Protein AF-0000000080719344 (afdb_homodimer)

Foldseek 3Di:
DKAWQAAAWKKKWWADDPVDDTIDIDTDHHGDDDDDDPPTDMDMDHPDLDDTDMDDDDPDPPSDDDDCVVVVVVDPPVVNCVVVVDDPPVVVVVVVVDDPDPCVVCVVSCVVNVHDPPDVPPDPPPPDPPVPPPPPPPPPPD/DKAWQAAAWKKKWWFDDPVDDTIDIDTDHHGDDDDDDPPTDMDMDHPDLDDTDMADDDPDLCSDDDDCVVVVVVDPPVVNCVVVVDDPPVVVVVVVVDDPDPCVVVVVSCVVNVHDPPDVPPDPPRPDPNPPPPPPPPPPPD

pLDDT: mean 77.9, std 21.84, range [26.98, 98.12]

Solvent-accessible surface area (backbone atoms only — not comparable to full-atom values): 17229 Å² total; per-residue (Å²): 62,41,35,29,71,35,41,74,38,34,38,37,34,38,28,45,44,69,91,52,93,38,53,50,74,48,77,34,33,56,74,35,74,49,82,68,66,87,83,48,60,64,52,75,44,74,75,48,85,58,85,65,41,68,46,77,50,74,98,45,98,77,70,76,49,73,54,62,70,68,45,55,71,45,45,58,66,68,58,48,29,31,44,38,54,44,53,84,66,58,43,57,51,48,62,70,38,42,54,96,43,68,75,54,40,40,59,60,53,24,63,74,53,74,44,76,79,70,62,96,68,75,67,80,78,71,78,68,85,66,77,72,70,69,76,63,79,74,79,68,88,116,63,40,36,28,72,36,40,73,39,34,38,36,35,37,29,46,44,68,92,50,90,39,53,49,78,47,78,32,33,55,73,34,72,49,81,68,67,87,82,47,58,65,51,75,43,74,75,47,84,58,85,63,40,68,47,77,51,76,97,45,97,75,71,76,51,73,55,62,69,69,44,55,72,46,45,58,66,67,57,48,28,32,45,37,53,44,54,82,66,61,43,57,52,48,62,70,38,42,52,95,42,65,72,53,37,39,57,60,54,25,62,74,51,73,46,76,79,71,62,97,69,74,68,81,79,73,79,67,87,68,76,71,68,71,76,59,78,72,77,67,85,116

Structure (mmCIF, N/CA/C/O backbone):
data_AF-0000000080719344-model_v1
#
loop_
_entity.id
_entity.type
_entity.pdbx_description
1 polymer 'Cupin-like protein'
#
loop_
_atom_site.group_PDB
_atom_site.id
_atom_site.type_symbol
_atom_site.label_atom_id
_atom_site.label_alt_id
_atom_site.label_comp_id
_atom_site.label_asym_id
_atom_site.label_entity_id
_atom_site.label_seq_id
_atom_site.pdbx_PDB_ins_code
_atom_site.Cartn_x
_atom_site.Cartn_y
_atom_site.Cartn_z
_atom_site.occupancy
_atom_site.B_iso_or_equiv
_atom_site.auth_seq_id
_atom_site.auth_comp_id
_atom_site.auth_asym_id
_atom_site.auth_atom_id
_atom_site.pdbx_PDB_model_num
ATOM 1 N N . MET A 1 1 ? 6.312 9.398 14.781 1 91.31 1 MET A N 1
ATOM 2 C CA . MET A 1 1 ? 5.598 10.586 15.234 1 91.31 1 MET A CA 1
ATOM 3 C C . MET A 1 1 ? 5.93 11.789 14.359 1 91.31 1 MET A C 1
ATOM 5 O O . MET A 1 1 ? 7.02 11.859 13.789 1 91.31 1 MET A O 1
ATOM 9 N N . LEU A 1 2 ? 4.918 12.781 14.305 1 94.06 2 LEU A N 1
ATOM 10 C CA . LEU A 1 2 ? 5.074 14.023 13.555 1 94.06 2 LEU A CA 1
ATOM 11 C C . LEU A 1 2 ? 4.816 15.234 14.453 1 94.06 2 LEU A C 1
ATOM 13 O O . LEU A 1 2 ? 3.803 15.289 15.148 1 94.06 2 LEU A O 1
ATOM 17 N N . TYR A 1 3 ? 5.863 16.094 14.531 1 95.62 3 TYR A N 1
ATOM 18 C CA . TYR A 1 3 ? 5.738 17.344 15.281 1 95.62 3 TYR A CA 1
ATOM 19 C C . TYR A 1 3 ? 5.754 18.547 14.344 1 95.62 3 TYR A C 1
ATOM 21 O O . TYR A 1 3 ? 6.723 18.766 13.617 1 95.62 3 TYR A O 1
ATOM 29 N N . VAL A 1 4 ? 4.672 19.344 14.445 1 97.19 4 VAL A N 1
ATOM 30 C CA . VAL A 1 4 ? 4.582 20.5 13.547 1 97.19 4 VAL A CA 1
ATOM 31 C C . VAL A 1 4 ? 5.383 21.656 14.133 1 97.19 4 VAL A C 1
ATOM 33 O O . VAL A 1 4 ? 5.008 22.234 15.156 1 97.19 4 VAL A O 1
ATOM 36 N N . ILE A 1 5 ? 6.461 22 13.461 1 96.38 5 ILE A N 1
ATOM 37 C CA . ILE A 1 5 ? 7.312 23.109 13.875 1 96.38 5 ILE A CA 1
ATOM 38 C C . ILE A 1 5 ? 6.715 24.422 13.398 1 96.38 5 ILE A C 1
ATOM 40 O O . ILE A 1 5 ? 6.672 25.406 14.148 1 96.38 5 ILE A O 1
ATOM 44 N N . LYS A 1 6 ? 6.344 24.406 12.148 1 96.06 6 LYS A N 1
ATOM 45 C CA . LYS A 1 6 ? 5.691 25.547 11.508 1 96.06 6 LYS A CA 1
ATOM 46 C C . LYS A 1 6 ? 4.555 25.094 10.602 1 96.06 6 LYS A C 1
ATOM 48 O O . LYS A 1 6 ? 4.699 24.125 9.844 1 96.06 6 LYS A O 1
ATOM 53 N N . GLY A 1 7 ? 3.486 25.781 10.641 1 94.38 7 GLY A N 1
ATOM 54 C CA . GLY A 1 7 ? 2.326 25.484 9.812 1 94.38 7 GLY A CA 1
ATOM 55 C C . GLY A 1 7 ? 1.013 25.609 10.562 1 94.38 7 GLY A C 1
ATOM 56 O O . GLY A 1 7 ? 0.968 25.406 11.781 1 94.38 7 GLY A O 1
ATOM 57 N N . GLU A 1 8 ? -0.067 25.891 9.82 1 94.31 8 GLU A N 1
ATOM 58 C CA . GLU A 1 8 ? -1.342 26.141 10.492 1 94.31 8 GLU A CA 1
ATOM 59 C C . GLU A 1 8 ? -2.361 25.062 10.148 1 94.31 8 GLU A C 1
ATOM 61 O O . GLU A 1 8 ? -3.307 24.828 10.906 1 94.31 8 GLU A O 1
ATOM 66 N N . GLN A 1 9 ? -2.188 24.453 9.031 1 94.19 9 GLN A N 1
ATOM 67 C CA . GLN A 1 9 ? -3.131 23.438 8.594 1 94.19 9 GLN A CA 1
ATOM 68 C C . GLN A 1 9 ? -2.406 22.266 7.918 1 94.19 9 GLN A C 1
ATOM 70 O O . GLN A 1 9 ? -2.299 22.234 6.691 1 94.19 9 GLN A O 1
ATOM 75 N N . VAL A 1 10 ? -1.936 21.406 8.758 1 94.31 10 VAL A N 1
ATOM 76 C CA . VAL A 1 10 ? -1.319 20.172 8.273 1 94.31 10 VAL A CA 1
ATOM 77 C C . VAL A 1 10 ? -2.258 19 8.516 1 94.31 10 VAL A C 1
ATOM 79 O O . VAL A 1 10 ? -2.488 18.609 9.664 1 94.31 10 VAL A O 1
ATOM 82 N N . ARG A 1 11 ? -2.77 18.469 7.441 1 94.88 11 ARG A N 1
ATOM 83 C CA . ARG A 1 11 ? -3.65 17.312 7.582 1 94.88 11 ARG A CA 1
ATOM 84 C C . ARG A 1 11 ? -2.854 16.016 7.598 1 94.88 11 ARG A C 1
ATOM 86 O O . ARG A 1 11 ? -1.941 15.828 6.785 1 94.88 11 ARG A O 1
ATOM 93 N N . VAL A 1 12 ? -3.156 15.156 8.594 1 96.38 12 VAL A N 1
ATOM 94 C CA . VAL A 1 12 ? -2.574 13.82 8.656 1 96.38 12 VAL A CA 1
ATOM 95 C C . VAL A 1 12 ? -3.686 12.781 8.719 1 96.38 12 VAL A C 1
ATOM 97 O O . VAL A 1 12 ? -4.781 13.055 9.211 1 96.38 12 VAL A O 1
ATOM 100 N N . ALA A 1 13 ? -3.404 11.648 8.18 1 97 13 ALA A N 1
ATOM 101 C CA . ALA A 1 13 ? -4.336 10.531 8.297 1 97 13 ALA A CA 1
ATOM 102 C C . ALA A 1 13 ? -3.594 9.195 8.281 1 97 13 ALA A C 1
ATOM 104 O O . ALA A 1 13 ? -2.514 9.086 7.699 1 97 13 ALA A O 1
ATOM 105 N N . PHE A 1 14 ? -4.098 8.266 8.992 1 97.38 14 PHE A N 1
ATOM 106 C CA . PHE A 1 14 ? -3.729 6.867 8.812 1 97.38 14 PHE A CA 1
ATOM 107 C C . PHE A 1 14 ? -4.973 5.996 8.672 1 97.38 14 PHE A C 1
ATOM 109 O O . PHE A 1 14 ? -6.066 6.402 9.062 1 97.38 14 PHE A O 1
ATOM 116 N N . VAL A 1 15 ? -4.816 4.879 8.023 1 97.19 15 VAL A N 1
ATOM 117 C CA . VAL A 1 15 ? -5.918 3.941 7.852 1 97.19 15 VAL A CA 1
ATOM 118 C C . VAL A 1 15 ? -5.707 2.725 8.75 1 97.19 15 VAL A C 1
ATOM 120 O O . VAL A 1 15 ? -4.645 2.098 8.719 1 97.19 15 VAL A O 1
ATOM 123 N N . GLU A 1 16 ? -6.738 2.455 9.562 1 96.12 16 GLU A N 1
ATOM 124 C CA . GLU A 1 16 ? -6.645 1.312 10.469 1 96.12 16 GLU A CA 1
ATOM 125 C C . GLU A 1 16 ? -6.469 0.009 9.695 1 96.12 16 GLU A C 1
ATOM 127 O O . GLU A 1 16 ? -6.824 -0.073 8.516 1 96.12 16 GLU A O 1
ATOM 132 N N . GLU A 1 17 ? -5.895 -0.922 10.398 1 94.12 17 GLU A N 1
ATOM 133 C CA . GLU A 1 17 ? -5.656 -2.232 9.797 1 94.12 17 GLU A CA 1
ATOM 134 C C . GLU A 1 17 ? -6.965 -2.908 9.406 1 94.12 17 GLU A C 1
ATOM 136 O O . GLU A 1 17 ? -8.047 -2.391 9.695 1 94.12 17 GLU A O 1
ATOM 141 N N . ASN A 1 18 ? -6.844 -4.027 8.672 1 90.62 18 ASN A N 1
ATOM 142 C CA . ASN A 1 18 ? -8.031 -4.781 8.297 1 90.62 18 ASN A CA 1
ATOM 143 C C . ASN A 1 18 ? -8.945 -5.02 9.492 1 90.62 18 ASN A C 1
ATOM 145 O O . ASN A 1 18 ? -8.477 -5.324 10.586 1 90.62 18 ASN A O 1
ATOM 149 N N . GLY A 1 19 ? -10.219 -4.785 9.219 1 90.06 19 GLY A N 1
ATOM 150 C CA . GLY A 1 19 ? -11.18 -4.934 10.297 1 90.06 19 GLY A CA 1
ATOM 151 C C . GLY A 1 19 ? -11.414 -3.646 11.07 1 90.06 19 GLY A C 1
ATOM 152 O O . GLY A 1 19 ? -12.32 -3.572 11.898 1 90.06 19 GLY A O 1
ATOM 153 N N . GLY A 1 20 ? -10.57 -2.604 10.844 1 92.44 20 GLY A N 1
ATOM 154 C CA . GLY A 1 20 ? -10.734 -1.312 11.484 1 92.44 20 GLY A CA 1
ATOM 155 C C . GLY A 1 20 ? -11.789 -0.445 10.828 1 92.44 20 GLY A C 1
ATOM 156 O O . GLY A 1 20 ? -12.445 -0.873 9.875 1 92.44 20 GLY A O 1
ATOM 157 N N . GLU A 1 21 ? -11.93 0.784 11.344 1 92.44 21 GLU A N 1
ATOM 158 C CA . GLU A 1 21 ? -13.031 1.663 10.953 1 92.44 21 GLU A CA 1
ATOM 159 C C . GLU A 1 21 ? -12.625 2.578 9.805 1 92.44 21 GLU A C 1
ATOM 161 O O . GLU A 1 21 ? -13.398 3.451 9.398 1 92.44 21 GLU A O 1
ATOM 166 N N . GLY A 1 22 ? -11.508 2.416 9.297 1 94.75 22 GLY A N 1
ATOM 167 C CA . GLY A 1 22 ? -11.117 3.25 8.172 1 94.75 22 GLY A CA 1
ATOM 168 C C . GLY A 1 22 ? -10.102 4.316 8.547 1 94.75 22 GLY A C 1
ATOM 169 O O . GLY A 1 22 ? -9.258 4.102 9.422 1 94.75 22 GLY A O 1
ATOM 170 N N . ALA A 1 23 ? -10.195 5.449 7.859 1 96.81 23 ALA A N 1
ATOM 171 C CA . ALA A 1 23 ? -9.195 6.496 8.016 1 96.81 23 ALA A CA 1
ATOM 172 C C . ALA A 1 23 ? -9.453 7.324 9.266 1 96.81 23 ALA A C 1
ATOM 174 O O . ALA A 1 23 ? -10.602 7.668 9.57 1 96.81 23 ALA A O 1
ATOM 175 N N . VAL A 1 24 ? -8.43 7.535 9.992 1 97.81 24 VAL A N 1
ATOM 176 C CA . VAL A 1 24 ? -8.414 8.523 11.07 1 97.81 24 VAL A CA 1
ATOM 177 C C . VAL A 1 24 ? -7.711 9.789 10.594 1 97.81 24 VAL A C 1
ATOM 179 O O . VAL A 1 24 ? -6.523 9.766 10.266 1 97.81 24 VAL A O 1
ATOM 182 N N . VAL A 1 25 ? -8.461 10.914 10.586 1 97.31 25 VAL A N 1
ATOM 183 C CA . VAL A 1 25 ? -7.961 12.164 10.008 1 97.31 25 VAL A CA 1
ATOM 184 C C . VAL A 1 25 ? -7.871 13.234 11.094 1 97.31 25 VAL A C 1
ATOM 186 O O . VAL A 1 25 ? -8.781 13.383 11.906 1 97.31 25 VAL A O 1
ATOM 189 N N . ASN A 1 26 ? -6.75 13.914 11.117 1 97.5 26 ASN A N 1
ATOM 190 C CA . ASN A 1 26 ? -6.547 15.039 12.023 1 97.5 26 ASN A CA 1
ATOM 191 C C . ASN A 1 26 ? -5.887 16.219 11.312 1 97.5 26 ASN A C 1
ATOM 193 O O . ASN A 1 26 ? -5.043 16.031 10.438 1 97.5 26 ASN A O 1
ATOM 197 N N . ASP A 1 27 ? -6.336 17.359 11.695 1 97.19 27 ASP A N 1
ATOM 198 C CA . ASP A 1 27 ? -5.668 18.594 11.266 1 97.19 27 ASP A CA 1
ATOM 199 C C . ASP A 1 27 ? -4.801 19.156 12.383 1 97.19 27 ASP A C 1
ATOM 201 O O . ASP A 1 27 ? -5.281 19.375 13.5 1 97.19 27 ASP A O 1
ATOM 205 N N . LEU A 1 28 ? -3.58 19.422 12 1 97.81 28 LEU A N 1
ATOM 206 C CA . LEU A 1 28 ? -2.6 19.844 12.992 1 97.81 28 LEU A CA 1
ATOM 207 C C . LEU A 1 28 ? -2.17 21.297 12.742 1 97.81 28 LEU A C 1
ATOM 209 O O . LEU A 1 28 ? -2.184 21.766 11.602 1 97.81 28 LEU A O 1
ATOM 213 N N . ALA A 1 29 ? -1.847 21.922 13.82 1 97.69 29 ALA A N 1
ATOM 214 C CA . ALA A 1 29 ? -1.239 23.25 13.781 1 97.69 29 ALA A CA 1
ATOM 215 C C . ALA A 1 29 ? 0.087 23.266 14.531 1 97.69 29 ALA A C 1
ATOM 217 O O . ALA A 1 29 ? 0.504 22.25 15.094 1 97.69 29 ALA A O 1
ATOM 218 N N . GLN A 1 30 ? 0.711 24.438 14.383 1 97.44 30 GLN A N 1
ATOM 219 C CA . GLN A 1 30 ? 1.997 24.609 15.055 1 97.44 30 GLN A CA 1
ATOM 220 C C . GLN A 1 30 ? 1.944 24.094 16.484 1 97.44 30 GLN A C 1
ATOM 222 O O . GLN A 1 30 ? 1.021 24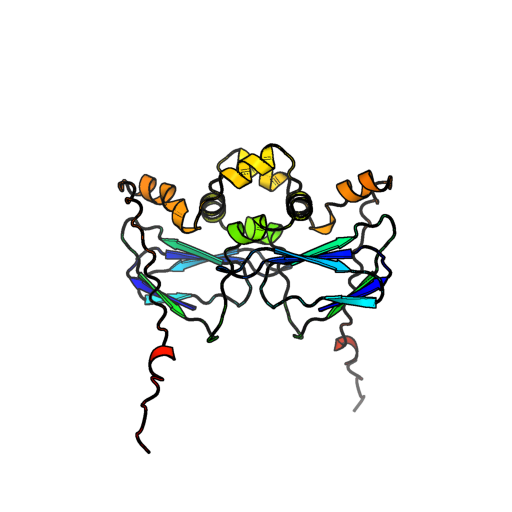.422 17.234 1 97.44 30 GLN A O 1
ATOM 227 N N . GLY A 1 31 ? 2.934 23.219 16.781 1 97.88 31 GLY A N 1
ATOM 228 C CA . GLY A 1 31 ? 3.037 22.719 18.141 1 97.88 31 GLY A CA 1
ATOM 229 C C . GLY A 1 31 ? 2.326 21.391 18.344 1 97.88 31 GLY A C 1
ATOM 230 O O . GLY A 1 31 ? 2.543 20.703 19.344 1 97.88 31 GLY A O 1
ATOM 231 N N . ASP A 1 32 ? 1.491 20.984 17.438 1 98.12 32 ASP A N 1
ATOM 232 C CA . ASP A 1 32 ? 0.745 19.734 17.562 1 98.12 32 ASP A CA 1
ATOM 233 C C . ASP A 1 32 ? 1.623 18.547 17.219 1 98.12 32 ASP A C 1
ATOM 235 O O . ASP A 1 32 ? 2.623 18.672 16.516 1 98.12 32 ASP A O 1
ATOM 239 N N . VAL A 1 33 ? 1.211 17.391 17.828 1 97.31 33 VAL A N 1
ATOM 240 C CA . VAL A 1 33 ? 1.904 16.125 17.609 1 97.31 33 VAL A CA 1
ATOM 241 C C . VAL A 1 33 ? 0.919 15.078 17.094 1 97.31 33 VAL A C 1
ATOM 243 O O . VAL A 1 33 ? -0.243 15.055 17.516 1 97.31 33 VAL A O 1
ATOM 246 N N . ALA A 1 34 ? 1.328 14.297 16.141 1 96.88 34 ALA A N 1
ATOM 247 C CA . ALA A 1 34 ? 0.562 13.133 15.68 1 96.88 34 ALA A CA 1
ATOM 248 C C . ALA A 1 34 ? 1.396 11.859 15.758 1 96.88 34 ALA A C 1
ATOM 250 O O . ALA A 1 34 ? 2.6 11.883 15.492 1 96.88 34 ALA A O 1
ATOM 251 N N . PHE A 1 35 ? 0.701 10.773 16.172 1 94.5 35 PHE A N 1
ATOM 252 C CA . PHE A 1 35 ? 1.307 9.445 16.188 1 94.5 35 PHE A CA 1
ATOM 253 C C . PHE A 1 35 ? 0.714 8.57 15.102 1 94.5 35 PHE A C 1
ATOM 255 O O . PHE A 1 35 ? -0.497 8.578 14.875 1 94.5 35 PHE A O 1
ATOM 262 N N . PHE A 1 36 ? 1.613 7.848 14.398 1 92.56 36 PHE A N 1
ATOM 263 C CA . PHE A 1 36 ? 1.202 6.871 13.398 1 92.56 36 PHE A CA 1
ATOM 264 C C . PHE A 1 36 ? 1.583 5.461 13.828 1 92.56 36 PHE A C 1
ATOM 266 O O . PHE A 1 36 ? 2.766 5.152 13.992 1 92.56 36 PHE A O 1
ATOM 273 N N . PRO A 1 37 ? 0.571 4.609 13.953 1 90 37 PRO A N 1
ATOM 274 C CA . PRO A 1 37 ? 0.945 3.236 14.297 1 90 37 PRO A CA 1
ATOM 275 C C . PRO A 1 37 ? 1.795 2.57 13.219 1 90 37 PRO A C 1
ATOM 277 O O . PRO A 1 37 ? 1.575 2.799 12.023 1 90 37 PRO A O 1
ATOM 280 N N . GLN A 1 38 ? 2.697 1.761 13.68 1 83.94 38 GLN A N 1
ATOM 281 C CA . GLN A 1 38 ? 3.639 1.119 12.766 1 83.94 38 GLN A CA 1
ATOM 282 C C . GLN A 1 38 ? 2.912 0.238 11.758 1 83.94 38 GLN A C 1
ATOM 284 O O . GLN A 1 38 ? 2.016 -0.525 12.117 1 83.94 38 GLN A O 1
ATOM 289 N N . GLY A 1 39 ? 3.324 0.422 10.492 1 87.12 39 GLY A N 1
ATOM 290 C CA . GLY A 1 39 ? 2.863 -0.487 9.453 1 87.12 39 GLY A CA 1
ATOM 291 C C . GLY A 1 39 ? 1.581 -0.029 8.781 1 87.12 39 GLY A C 1
ATOM 292 O O . GLY A 1 39 ? 1.16 -0.604 7.777 1 87.12 39 GLY A O 1
ATOM 293 N N . LEU A 1 40 ? 0.919 0.984 9.344 1 93.31 40 LEU A N 1
ATOM 294 C CA . LEU A 1 40 ? -0.324 1.455 8.742 1 93.31 40 LEU A CA 1
ATOM 295 C C . LEU A 1 40 ? -0.044 2.486 7.656 1 93.31 40 LEU A C 1
ATOM 297 O O . LEU A 1 40 ? 0.902 3.27 7.766 1 93.31 40 LEU A O 1
ATOM 301 N N . ILE A 1 41 ? -0.898 2.422 6.605 1 95.38 41 ILE A N 1
ATOM 302 C CA . ILE A 1 41 ? -0.832 3.451 5.574 1 95.38 41 ILE A CA 1
ATOM 303 C C . ILE A 1 41 ? -1.137 4.816 6.188 1 95.38 41 ILE A C 1
ATOM 305 O O . ILE A 1 41 ? -2.068 4.953 6.984 1 95.38 41 ILE A O 1
ATOM 309 N N . HIS A 1 42 ? -0.351 5.82 5.898 1 94.62 42 HIS A N 1
ATOM 310 C CA . HIS A 1 42 ? -0.603 7.164 6.41 1 94.62 42 HIS A CA 1
ATOM 311 C C . HIS A 1 42 ? -0.234 8.227 5.379 1 94.62 42 HIS A C 1
ATOM 313 O O . HIS A 1 42 ? 0.447 7.93 4.395 1 94.62 42 HIS A O 1
ATOM 319 N N . TYR A 1 43 ? -0.73 9.359 5.527 1 92.06 43 TYR A N 1
ATOM 320 C CA . TYR A 1 43 ? -0.403 10.492 4.672 1 92.06 43 TYR A CA 1
ATOM 321 C C . TYR A 1 43 ? -0.4 11.789 5.465 1 92.06 43 TYR A C 1
ATOM 323 O O . TYR A 1 43 ? -0.967 11.859 6.559 1 92.06 43 TYR A O 1
ATOM 331 N N . GLN A 1 44 ? 0.336 12.703 4.98 1 91.69 44 GLN A N 1
ATOM 332 C CA . GLN A 1 44 ? 0.341 14.07 5.477 1 91.69 44 GLN A CA 1
ATOM 333 C C . GLN A 1 44 ? 0.312 15.07 4.324 1 91.69 44 GLN A C 1
ATOM 335 O O . GLN A 1 44 ? 0.914 14.836 3.275 1 91.69 44 GLN A O 1
ATOM 340 N N . GLN A 1 45 ? -0.443 16.172 4.598 1 89.44 45 GLN A N 1
ATOM 341 C CA . GLN A 1 45 ? -0.618 17.188 3.576 1 89.44 45 GLN A CA 1
ATOM 342 C C . GLN A 1 45 ? -0.642 18.594 4.199 1 89.44 45 GLN A C 1
ATOM 344 O O . GLN A 1 45 ? -1.309 18.812 5.211 1 89.44 45 GLN A O 1
ATOM 349 N N . ASN A 1 46 ? 0.156 19.469 3.576 1 89.31 46 ASN A N 1
ATOM 350 C CA . ASN A 1 46 ? 0.035 20.875 3.908 1 89.31 46 ASN A CA 1
ATOM 351 C C . ASN A 1 46 ? -1.124 21.531 3.162 1 89.31 46 ASN A C 1
ATOM 353 O O . ASN A 1 46 ? -1.077 21.672 1.939 1 89.31 46 ASN A O 1
ATOM 357 N N . LEU A 1 47 ? -2.125 21.969 3.883 1 86.56 47 LEU A N 1
ATOM 358 C CA . LEU A 1 47 ? -3.322 22.531 3.266 1 86.56 47 LEU A CA 1
ATOM 359 C C . LEU A 1 47 ? -3.225 24.047 3.176 1 86.56 47 LEU A C 1
ATOM 361 O O . LEU A 1 47 ? -4.117 24.703 2.627 1 86.56 47 LEU A O 1
ATOM 365 N N . ASP A 1 48 ? -2.129 24.531 3.703 1 86 48 ASP A N 1
ATOM 366 C CA . ASP A 1 48 ? -1.909 25.969 3.664 1 86 48 ASP A CA 1
ATOM 367 C C . ASP A 1 48 ? -1.07 26.359 2.451 1 86 48 ASP A C 1
ATOM 369 O O . ASP A 1 48 ? -0.432 25.516 1.828 1 86 48 ASP A O 1
ATOM 373 N N . CYS A 1 49 ? -1.189 27.672 2.125 1 86.94 49 CYS A N 1
ATOM 374 C CA . CYS A 1 49 ? -0.392 28.188 1.019 1 86.94 49 CYS A CA 1
ATOM 375 C C . CYS A 1 49 ? 0.935 28.75 1.519 1 86.94 49 CYS A C 1
ATOM 377 O O . CYS A 1 49 ? 1.646 29.438 0.776 1 86.94 49 CYS A O 1
ATOM 379 N N . GLU A 1 50 ? 1.228 28.516 2.678 1 87.5 50 GLU A N 1
ATOM 380 C CA . GLU A 1 50 ? 2.52 28.844 3.273 1 87.5 50 GLU A CA 1
ATOM 381 C C . GLU A 1 50 ? 3.297 27.578 3.627 1 87.5 50 GLU A C 1
ATOM 383 O O . GLU A 1 50 ? 2.701 26.531 3.918 1 87.5 50 GLU A O 1
ATOM 388 N N . PRO A 1 51 ? 4.664 27.656 3.545 1 87 51 PRO A N 1
ATOM 389 C CA . PRO A 1 51 ? 5.461 26.469 3.875 1 87 51 PRO A CA 1
ATOM 390 C C . PRO A 1 51 ? 5.199 25.953 5.289 1 87 51 PRO A C 1
ATOM 392 O O . PRO A 1 51 ? 5.008 26.75 6.215 1 87 51 PRO A O 1
ATOM 395 N N . ALA A 1 52 ? 5.082 24.672 5.301 1 91.12 52 ALA A N 1
ATOM 396 C CA . ALA A 1 52 ? 5.031 24.016 6.598 1 91.12 52 ALA A CA 1
ATOM 397 C C . ALA A 1 52 ? 6.324 23.25 6.875 1 91.12 52 ALA A C 1
ATOM 399 O O . ALA A 1 52 ? 6.973 22.75 5.945 1 91.12 52 ALA A O 1
ATOM 400 N N . THR A 1 53 ? 6.727 23.234 8.164 1 94 53 THR A N 1
ATOM 401 C CA . THR A 1 53 ? 7.883 22.469 8.625 1 94 53 THR A CA 1
ATOM 402 C C . THR A 1 53 ? 7.488 21.516 9.75 1 94 53 THR A C 1
ATOM 404 O O . THR A 1 53 ? 6.781 21.906 10.68 1 94 53 THR A O 1
ATOM 407 N N . PHE A 1 54 ? 7.875 20.25 9.562 1 93.62 54 PHE A N 1
ATOM 408 C CA . PHE A 1 54 ? 7.594 19.297 10.633 1 93.62 54 PHE A CA 1
ATOM 409 C C . PHE A 1 54 ? 8.805 18.406 10.891 1 93.62 54 PHE A C 1
ATOM 411 O O . PHE A 1 54 ? 9.695 18.297 10.047 1 93.62 54 PHE A O 1
ATOM 418 N N . LEU A 1 55 ? 8.844 17.859 12.125 1 91.75 55 LEU A N 1
ATOM 419 C CA . LEU A 1 55 ? 9.812 16.859 12.523 1 91.75 55 LEU A CA 1
ATOM 420 C C . LEU A 1 55 ? 9.172 15.477 12.578 1 91.75 55 LEU A C 1
ATOM 422 O O . LEU A 1 55 ? 8.117 15.297 13.188 1 91.75 55 LEU A O 1
ATOM 426 N N . ALA A 1 56 ? 9.766 14.555 11.805 1 88.88 56 ALA A N 1
ATOM 427 C CA . ALA A 1 56 ? 9.336 13.156 11.867 1 88.88 56 ALA A CA 1
ATOM 428 C C . ALA A 1 56 ? 10.328 12.312 12.664 1 88.88 56 ALA A C 1
ATOM 430 O O . ALA A 1 56 ? 11.523 12.312 12.375 1 88.88 56 ALA A O 1
ATOM 431 N N . ALA A 1 57 ? 9.812 11.648 13.688 1 87.06 57 ALA A N 1
ATOM 432 C CA . ALA A 1 57 ? 10.648 10.773 14.5 1 87.06 57 ALA A CA 1
ATOM 433 C C . ALA A 1 57 ? 10.148 9.328 14.43 1 87.06 57 ALA A C 1
ATOM 435 O O . ALA A 1 57 ? 8.953 9.07 14.57 1 87.06 57 ALA A O 1
ATOM 436 N N . LEU A 1 58 ? 11.055 8.406 14.125 1 83.69 58 LEU A N 1
ATOM 437 C CA . LEU A 1 58 ? 10.773 6.973 14.086 1 83.69 58 LEU A CA 1
ATOM 438 C C . LEU A 1 58 ? 11.438 6.254 15.25 1 83.69 58 LEU A C 1
ATOM 440 O O . LEU A 1 58 ? 12.398 6.766 15.836 1 83.69 58 LEU A O 1
ATOM 444 N N . ASN A 1 59 ? 10.828 5.082 15.625 1 78.69 59 ASN A N 1
ATOM 445 C CA . ASN A 1 59 ? 11.312 4.402 16.828 1 78.69 59 ASN A CA 1
ATOM 446 C C . ASN A 1 59 ? 12.367 3.354 16.484 1 78.69 59 ASN A C 1
ATOM 448 O O . ASN A 1 59 ? 12.656 2.469 17.297 1 78.69 59 ASN A O 1
ATOM 452 N N . ASN A 1 60 ? 12.82 3.381 15.383 1 80.94 60 ASN A N 1
ATOM 453 C CA . ASN A 1 60 ? 13.852 2.457 14.938 1 80.94 60 ASN A CA 1
ATOM 454 C C . ASN A 1 60 ? 14.938 3.174 14.133 1 80.94 60 ASN A C 1
ATOM 456 O O . ASN A 1 60 ? 14.648 4.105 13.383 1 80.94 60 ASN A O 1
ATOM 460 N N . ASP A 1 61 ? 16.156 2.645 14.398 1 79.44 61 ASP A N 1
ATOM 461 C CA . ASP A 1 61 ? 17.297 3.268 13.711 1 79.44 61 ASP A CA 1
ATOM 462 C C . ASP A 1 61 ? 17.25 2.988 12.211 1 79.44 61 ASP A C 1
ATOM 464 O O . ASP A 1 61 ? 17.828 3.736 11.422 1 79.44 61 ASP A O 1
ATOM 468 N N . ASP A 1 62 ? 16.688 1.935 11.836 1 81.94 62 ASP A N 1
ATOM 469 C CA . ASP A 1 62 ? 16.5 1.556 10.438 1 81.94 62 ASP A CA 1
ATOM 470 C C . ASP A 1 62 ? 15.039 1.226 10.156 1 81.94 62 ASP A C 1
ATOM 472 O O . ASP A 1 62 ? 14.688 0.066 9.922 1 81.94 62 ASP A O 1
ATOM 476 N N . PRO A 1 63 ? 14.211 2.279 10.141 1 79.38 63 PRO A N 1
ATOM 477 C CA . PRO A 1 63 ? 12.773 2.004 10.062 1 79.38 63 PRO A CA 1
ATOM 478 C C . PRO A 1 63 ? 12.328 1.558 8.672 1 79.38 63 PRO A C 1
ATOM 480 O O . PRO A 1 63 ? 11.297 0.891 8.531 1 79.38 63 PRO A O 1
ATOM 483 N N . GLY A 1 64 ? 13.234 1.847 7.629 1 83.12 64 GLY A N 1
ATOM 484 C CA . GLY A 1 64 ? 12.797 1.617 6.262 1 83.12 64 GLY A CA 1
ATOM 485 C C . GLY A 1 64 ? 11.641 2.51 5.844 1 83.12 64 GLY A C 1
ATOM 486 O O . GLY A 1 64 ? 11.086 3.238 6.668 1 83.12 64 GLY A O 1
ATOM 487 N N . ALA A 1 65 ? 11.367 2.68 4.621 1 87.19 65 ALA A N 1
ATOM 488 C CA . ALA A 1 65 ? 10.273 3.479 4.082 1 87.19 65 ALA A CA 1
ATOM 489 C C . ALA A 1 65 ? 9.719 2.855 2.807 1 87.19 65 ALA A C 1
ATOM 491 O O . ALA A 1 65 ? 10.469 2.369 1.963 1 87.19 65 ALA A O 1
ATOM 492 N N . VAL A 1 66 ? 8.43 2.82 2.807 1 92.75 66 VAL A N 1
ATOM 493 C CA . VAL A 1 66 ? 7.746 2.312 1.62 1 92.75 66 VAL A CA 1
ATOM 494 C C . VAL A 1 66 ? 6.742 3.348 1.12 1 92.75 66 VAL A C 1
ATOM 496 O O . VAL A 1 66 ? 5.797 3.701 1.831 1 92.75 66 VAL A O 1
ATOM 499 N N . THR A 1 67 ? 6.977 3.877 -0.088 1 92 67 THR A N 1
ATOM 500 C CA . THR A 1 67 ? 5.961 4.672 -0.768 1 92 67 THR A CA 1
ATOM 501 C C . THR A 1 67 ? 4.969 3.771 -1.5 1 92 67 THR A C 1
ATOM 503 O O . THR A 1 67 ? 5.301 3.189 -2.535 1 92 67 THR A O 1
ATOM 506 N N . ILE A 1 68 ? 3.766 3.732 -1.046 1 94.25 68 ILE A N 1
ATOM 507 C CA . ILE A 1 68 ? 2.807 2.689 -1.393 1 94.25 68 ILE A CA 1
ATOM 508 C C . ILE A 1 68 ? 2.604 2.658 -2.904 1 94.25 68 ILE A C 1
ATOM 510 O O . ILE A 1 68 ? 2.74 1.605 -3.535 1 94.25 68 ILE A O 1
ATOM 514 N N . THR A 1 69 ? 2.301 3.805 -3.539 1 91.62 69 THR A N 1
ATOM 515 C CA . THR A 1 69 ? 1.94 3.785 -4.953 1 91.62 69 THR A CA 1
ATOM 516 C C . THR A 1 69 ? 3.139 3.387 -5.809 1 91.62 69 THR A C 1
ATOM 518 O O . THR A 1 69 ? 3.012 2.559 -6.715 1 91.62 69 THR A O 1
ATOM 521 N N . THR A 1 70 ? 4.301 3.914 -5.473 1 89.5 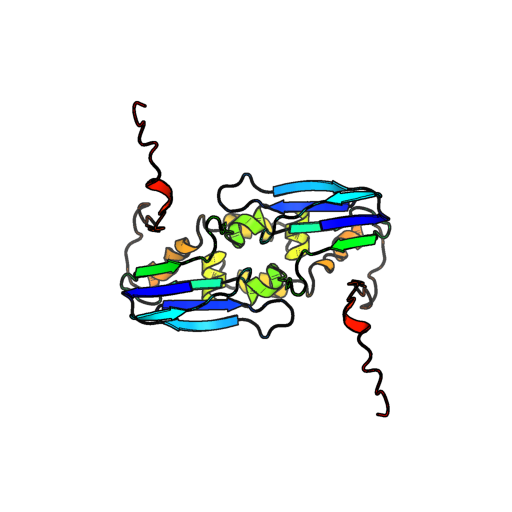70 THR A N 1
ATOM 522 C CA . THR A 1 70 ? 5.488 3.592 -6.254 1 89.5 70 THR A CA 1
ATOM 523 C C . THR A 1 70 ? 5.852 2.115 -6.105 1 89.5 70 THR A C 1
ATOM 525 O O . THR A 1 70 ? 6.109 1.433 -7.098 1 89.5 70 THR A O 1
ATOM 528 N N . ARG A 1 71 ? 5.855 1.63 -4.922 1 93.94 71 ARG A N 1
ATOM 529 C CA . ARG A 1 71 ? 6.309 0.265 -4.68 1 93.94 71 ARG A CA 1
ATOM 530 C C . ARG A 1 71 ? 5.246 -0.748 -5.09 1 93.94 71 ARG A C 1
ATOM 532 O O . ARG A 1 71 ? 5.57 -1.821 -5.602 1 93.94 71 ARG A O 1
ATOM 539 N N . PHE A 1 72 ? 3.973 -0.451 -4.832 1 94.94 72 PHE A N 1
ATOM 540 C CA . PHE A 1 72 ? 2.879 -1.333 -5.219 1 94.94 72 PHE A CA 1
ATOM 541 C C . PHE A 1 72 ? 2.941 -1.654 -6.707 1 94.94 72 PHE A C 1
ATOM 543 O O . PHE A 1 72 ? 2.791 -2.811 -7.105 1 94.94 72 PHE A O 1
ATOM 550 N N . PHE A 1 73 ? 3.232 -0.668 -7.527 1 93.12 73 PHE A N 1
ATOM 551 C CA . PHE A 1 73 ? 3.18 -0.848 -8.977 1 93.12 73 PHE A CA 1
ATOM 552 C C . PHE A 1 73 ? 4.484 -1.436 -9.492 1 93.12 73 PHE A C 1
ATOM 554 O O . PHE A 1 73 ? 4.66 -1.6 -10.703 1 93.12 73 PHE A O 1
ATOM 561 N N . GLU A 1 74 ? 5.348 -1.828 -8.641 1 93.94 74 GLU A N 1
ATOM 562 C CA . GLU A 1 74 ? 6.531 -2.596 -9.023 1 93.94 74 GLU A CA 1
ATOM 563 C C . GLU A 1 74 ? 6.289 -4.094 -8.867 1 93.94 74 GLU A C 1
ATOM 565 O O . GLU A 1 74 ? 7.133 -4.906 -9.258 1 93.94 74 GLU A O 1
ATOM 570 N N . LEU A 1 75 ? 5.184 -4.508 -8.344 1 94.25 75 LEU A N 1
ATOM 571 C CA . LEU A 1 75 ? 4.789 -5.91 -8.32 1 94.25 75 LEU A CA 1
ATOM 572 C C . LEU A 1 75 ? 4.641 -6.457 -9.734 1 94.25 75 LEU A C 1
ATOM 574 O O . LEU A 1 75 ? 4.488 -5.691 -10.695 1 94.25 75 LEU A O 1
ATOM 578 N N . PRO A 1 76 ? 4.684 -7.816 -9.805 1 90.25 76 PRO A N 1
ATOM 579 C CA . PRO A 1 76 ? 4.363 -8.391 -11.117 1 90.25 76 PRO A CA 1
ATOM 580 C C . PRO A 1 76 ? 2.992 -7.961 -11.633 1 90.25 76 PRO A C 1
ATOM 582 O O . PRO A 1 76 ? 2.049 -7.832 -10.844 1 90.25 76 PRO A O 1
ATOM 585 N N . THR A 1 77 ? 2.93 -7.785 -12.945 1 86.44 77 THR A N 1
ATOM 586 C CA . THR A 1 77 ? 1.732 -7.254 -13.586 1 86.44 77 THR A CA 1
ATOM 587 C C . THR A 1 77 ? 0.503 -8.07 -13.195 1 86.44 77 THR A C 1
ATOM 589 O O . THR A 1 77 ? -0.572 -7.508 -12.969 1 86.44 77 THR A O 1
ATOM 592 N N . GLU A 1 78 ? 0.675 -9.312 -13.117 1 83.38 78 GLU A N 1
ATOM 593 C CA . GLU A 1 78 ? -0.453 -10.172 -12.773 1 83.38 78 GLU A CA 1
ATOM 594 C C . GLU A 1 78 ? -0.985 -9.859 -11.383 1 83.38 78 GLU A C 1
ATOM 596 O O . GLU A 1 78 ? -2.193 -9.922 -11.141 1 83.38 78 GLU A O 1
ATOM 601 N N . ALA A 1 79 ? -0.128 -9.57 -10.508 1 88.69 79 ALA A N 1
ATOM 602 C CA . ALA A 1 79 ? -0.53 -9.227 -9.141 1 88.69 79 ALA A CA 1
ATOM 603 C C . ALA A 1 79 ? -1.285 -7.902 -9.117 1 88.69 79 ALA A C 1
ATOM 605 O O . ALA A 1 79 ? -2.303 -7.773 -8.43 1 88.69 79 ALA A O 1
ATOM 606 N N . ILE A 1 80 ? -0.754 -6.918 -9.844 1 89.56 80 ILE A N 1
ATOM 607 C CA . ILE A 1 80 ? -1.377 -5.602 -9.906 1 89.56 80 ILE A CA 1
ATOM 608 C C . ILE A 1 80 ? -2.781 -5.723 -10.492 1 89.56 80 ILE A C 1
ATOM 610 O O . ILE A 1 80 ? -3.744 -5.199 -9.93 1 89.56 80 ILE A O 1
ATOM 614 N N . GLN A 1 81 ? -2.898 -6.473 -11.523 1 84.94 81 GLN A N 1
ATOM 615 C CA . GLN A 1 81 ? -4.18 -6.641 -12.203 1 84.94 81 GLN A CA 1
ATOM 616 C C . GLN A 1 81 ? -5.191 -7.344 -11.297 1 84.94 81 GLN A C 1
ATOM 618 O O . GLN A 1 81 ? -6.355 -6.949 -11.234 1 84.94 81 GLN A O 1
ATOM 623 N N . ALA A 1 82 ? -4.727 -8.344 -10.641 1 81.94 82 ALA A N 1
ATOM 624 C CA . ALA A 1 82 ? -5.609 -9.086 -9.742 1 81.94 82 ALA A CA 1
ATOM 625 C C . ALA A 1 82 ? -6.074 -8.211 -8.586 1 81.94 82 ALA A C 1
ATOM 627 O O . ALA A 1 82 ? -7.207 -8.336 -8.117 1 81.94 82 ALA A O 1
ATOM 628 N N . SER A 1 83 ? -5.238 -7.328 -8.125 1 88.12 83 SER A N 1
ATOM 629 C CA . SER A 1 83 ? -5.523 -6.492 -6.965 1 88.12 83 SER A CA 1
ATOM 630 C C . SER A 1 83 ? -6.492 -5.367 -7.312 1 88.12 83 SER A C 1
ATOM 632 O O . SER A 1 83 ? -7.332 -4.988 -6.496 1 88.12 83 SER A O 1
ATOM 634 N N . LEU A 1 84 ? -6.352 -4.867 -8.477 1 87.69 84 LEU A N 1
ATOM 635 C CA . LEU A 1 84 ? -7.129 -3.695 -8.852 1 87.69 84 LEU A CA 1
ATOM 636 C C . LEU A 1 84 ? -8.32 -4.09 -9.727 1 87.69 84 LEU A C 1
ATOM 638 O O . LEU A 1 84 ? -9.242 -3.297 -9.922 1 87.69 84 LEU A O 1
ATOM 642 N N . ASN A 1 85 ? -8.234 -5.332 -10.148 1 83.19 85 ASN A N 1
ATOM 643 C CA . ASN A 1 85 ? -9.211 -5.742 -11.148 1 83.19 85 ASN A CA 1
ATOM 644 C C . ASN A 1 85 ? -9.305 -4.734 -12.289 1 83.19 85 ASN A C 1
ATOM 646 O O . ASN A 1 85 ? -10.398 -4.316 -12.672 1 83.19 85 ASN A O 1
ATOM 650 N N . PHE A 1 86 ? -8.258 -4.258 -12.664 1 79.94 86 PHE A N 1
ATOM 651 C CA . PHE A 1 86 ? -8.078 -3.236 -13.688 1 79.94 86 PHE A CA 1
ATOM 652 C C . PHE A 1 86 ? -7.191 -3.756 -14.812 1 79.94 86 PHE A C 1
ATOM 654 O O . PHE A 1 86 ? -6.148 -4.363 -14.562 1 79.94 86 PHE A O 1
ATOM 661 N N . GLU A 1 87 ? -7.758 -3.695 -16.078 1 79.56 87 GLU A N 1
ATOM 662 C CA . GLU A 1 87 ? -7.051 -4.277 -17.203 1 79.56 87 GLU A CA 1
ATOM 663 C C . GLU A 1 87 ? -6.578 -3.197 -18.172 1 79.56 87 GLU A C 1
ATOM 665 O O . GLU A 1 87 ? -6.867 -2.016 -17.984 1 79.56 87 GLU A O 1
ATOM 670 N N . GLU A 1 88 ? -5.727 -3.719 -19.016 1 83.56 88 GLU A N 1
ATOM 671 C CA . GLU A 1 88 ? -5.305 -2.812 -20.078 1 83.56 88 GLU A CA 1
ATOM 672 C C . GLU A 1 88 ? -6.496 -2.33 -20.906 1 83.56 88 GLU A C 1
ATOM 674 O O . GLU A 1 88 ? -7.461 -3.072 -21.109 1 83.56 88 GLU A O 1
ATOM 679 N N . PRO A 1 89 ? -6.375 -1.021 -21.391 1 84.75 89 PRO A N 1
ATOM 680 C CA . PRO A 1 89 ? -5.266 -0.071 -21.312 1 84.75 89 PRO A CA 1
ATOM 681 C C . PRO A 1 89 ? -5.336 0.815 -20.062 1 84.75 89 PRO A C 1
ATOM 683 O O . PRO A 1 89 ? -4.445 1.64 -19.844 1 84.75 89 PRO A O 1
ATOM 686 N N . ALA A 1 90 ? -6.402 0.655 -19.328 1 84.06 90 ALA A N 1
ATOM 687 C CA . ALA A 1 90 ? -6.613 1.531 -18.172 1 84.06 90 ALA A CA 1
ATOM 688 C C . ALA A 1 90 ? -5.465 1.415 -17.172 1 84.06 90 ALA A C 1
ATOM 690 O O . ALA A 1 90 ? -5.035 2.414 -16.594 1 84.06 90 ALA A O 1
ATOM 691 N N . LEU A 1 91 ? -4.961 0.26 -17.016 1 88.44 91 LEU A N 1
ATOM 692 C CA . LEU A 1 91 ? -3.85 0.044 -16.109 1 88.44 91 LEU A CA 1
ATOM 693 C C . LEU A 1 91 ? -2.604 0.788 -16.578 1 88.44 91 LEU A C 1
ATOM 695 O O . LEU A 1 91 ? -1.906 1.41 -15.766 1 88.44 91 LEU A O 1
ATOM 699 N N . GLN A 1 92 ? -2.354 0.709 -17.828 1 88.44 92 GLN A N 1
ATOM 700 C CA . GLN A 1 92 ? -1.193 1.408 -18.375 1 88.44 92 GLN A CA 1
ATOM 701 C C . GLN A 1 92 ? -1.322 2.918 -18.188 1 88.44 92 GLN A C 1
ATOM 703 O O . GLN A 1 92 ? -0.343 3.594 -17.875 1 88.44 92 GLN A O 1
ATOM 708 N N . LYS A 1 93 ? -2.482 3.414 -18.391 1 87.62 93 LYS A N 1
ATOM 709 C CA . LYS A 1 93 ? -2.727 4.84 -18.203 1 87.62 93 LYS A CA 1
ATOM 710 C C . LYS A 1 93 ? -2.498 5.238 -16.734 1 87.62 93 LYS A C 1
ATOM 712 O O . LYS A 1 93 ? -1.924 6.293 -16.469 1 87.62 93 LYS A O 1
ATOM 717 N N . LEU A 1 94 ? -2.951 4.434 -15.883 1 89.5 94 LEU A N 1
ATOM 718 C CA . LEU A 1 94 ? -2.76 4.688 -14.461 1 89.5 94 LEU A CA 1
ATOM 719 C C . LEU A 1 94 ? -1.277 4.703 -14.109 1 89.5 94 LEU A C 1
ATOM 721 O O . LEU A 1 94 ? -0.804 5.637 -13.453 1 89.5 94 LEU A O 1
ATOM 725 N N . ILE A 1 95 ? -0.562 3.732 -14.633 1 89.19 95 ILE A N 1
ATOM 726 C CA . ILE A 1 95 ? 0.859 3.615 -14.32 1 89.19 95 ILE A CA 1
ATOM 727 C C . ILE A 1 95 ? 1.609 4.828 -14.867 1 89.19 95 ILE A C 1
ATOM 729 O O . ILE A 1 95 ? 2.48 5.379 -14.188 1 89.19 95 ILE A O 1
ATOM 733 N N . GLU A 1 96 ? 1.209 5.293 -15.969 1 87 96 GLU A N 1
ATOM 734 C CA . GLU A 1 96 ? 1.85 6.441 -16.594 1 87 96 GLU A CA 1
ATOM 735 C C . GLU A 1 96 ? 1.535 7.73 -15.844 1 87 96 GLU A C 1
ATOM 737 O O . GLU A 1 96 ? 2.281 8.711 -15.938 1 87 96 GLU A O 1
ATOM 742 N N . SER A 1 97 ? 0.443 7.723 -15.203 1 85.19 97 SER A N 1
ATOM 743 C CA . SER A 1 97 ? -0.001 8.93 -14.516 1 85.19 97 SER A CA 1
ATOM 744 C C . SER A 1 97 ? 0.681 9.078 -13.164 1 85.19 97 SER A C 1
ATOM 746 O O . SER A 1 97 ? 0.653 10.156 -12.562 1 85.19 97 SER A O 1
ATOM 748 N N . LEU A 1 98 ? 1.314 8.031 -12.633 1 86.19 98 LEU A N 1
ATOM 749 C CA . LEU A 1 98 ? 1.883 8.047 -11.289 1 86.19 98 LEU A CA 1
ATOM 750 C C . LEU A 1 98 ? 2.982 9.094 -11.18 1 86.19 98 LEU A C 1
ATOM 752 O O . LEU A 1 98 ? 3.863 9.172 -12.039 1 86.19 98 LEU A O 1
ATOM 756 N N . PRO A 1 99 ? 2.838 9.875 -10.133 1 81.25 99 PRO A N 1
ATOM 757 C CA . PRO A 1 99 ? 3.938 10.812 -9.906 1 81.25 99 PRO A CA 1
ATOM 758 C C . PRO A 1 99 ? 5.223 10.117 -9.461 1 81.25 99 PRO A C 1
ATOM 760 O O . PRO A 1 99 ? 5.18 8.984 -8.984 1 81.25 99 PRO A O 1
ATOM 763 N N . ASP A 1 100 ? 6.328 10.781 -9.648 1 72.44 100 ASP A N 1
ATOM 764 C CA . ASP A 1 100 ? 7.613 10.242 -9.219 1 72.44 100 ASP A CA 1
ATOM 765 C C . ASP A 1 100 ? 7.688 10.133 -7.699 1 72.44 100 ASP A C 1
ATOM 767 O O . ASP A 1 100 ? 8.328 9.227 -7.164 1 72.44 100 ASP A O 1
ATOM 771 N N . ALA A 1 101 ? 7.098 11.133 -7.055 1 67.69 101 ALA A N 1
ATOM 772 C CA . ALA A 1 101 ? 7.043 11.18 -5.598 1 67.69 101 ALA A CA 1
ATOM 773 C C . ALA A 1 101 ? 5.703 11.719 -5.113 1 67.69 101 ALA A C 1
ATOM 775 O O . ALA A 1 101 ? 5.023 12.453 -5.836 1 67.69 101 ALA A O 1
ATOM 776 N N . PRO A 1 102 ? 5.258 11.094 -3.936 1 61.94 102 PRO A N 1
ATOM 777 C CA . PRO A 1 102 ? 3.959 11.562 -3.438 1 61.94 102 PRO A CA 1
ATOM 778 C C . PRO A 1 102 ? 3.854 13.086 -3.402 1 61.94 102 PRO A C 1
ATOM 780 O O . PRO A 1 102 ? 2.766 13.633 -3.59 1 61.94 102 PRO A O 1
ATOM 783 N N . ALA A 1 103 ? 4.863 13.781 -3.125 1 56.44 103 ALA A N 1
ATOM 784 C CA . ALA A 1 103 ? 4.84 15.234 -2.986 1 56.44 103 ALA A CA 1
ATOM 785 C C . ALA A 1 103 ? 4.633 15.914 -4.336 1 56.44 103 ALA A C 1
ATOM 787 O O . ALA A 1 103 ? 4.402 17.125 -4.402 1 56.44 103 ALA A O 1
ATOM 788 N N . ALA A 1 104 ? 4.695 15.109 -5.254 1 51.59 104 ALA A N 1
ATOM 789 C CA . ALA A 1 104 ? 4.566 15.773 -6.551 1 51.59 104 ALA A CA 1
ATOM 790 C C . ALA A 1 104 ? 3.131 16.234 -6.789 1 51.59 104 ALA A C 1
ATOM 792 O O . ALA A 1 104 ? 2.857 16.969 -7.738 1 51.59 104 ALA A O 1
ATOM 793 N N . ALA A 1 105 ? 2.211 15.586 -6.004 1 53.91 105 ALA A N 1
ATOM 794 C CA . ALA A 1 105 ? 0.876 16.141 -6.23 1 53.91 105 ALA A CA 1
ATOM 795 C C . ALA A 1 105 ? 0.832 17.625 -5.891 1 53.91 105 ALA A C 1
ATOM 797 O O . ALA A 1 105 ? -0.114 18.094 -5.254 1 53.91 105 ALA A O 1
ATOM 798 N N . ARG A 1 106 ? 1.858 18.281 -6.238 1 60.25 106 ARG A N 1
ATOM 799 C CA . ARG A 1 106 ? 2.252 19.688 -6.156 1 60.25 106 ARG A CA 1
ATOM 800 C C . ARG A 1 106 ? 1.379 20.562 -7.055 1 60.25 106 ARG A C 1
ATOM 802 O O . ARG A 1 106 ? 1.029 21.688 -6.691 1 60.25 106 ARG A O 1
ATOM 809 N N . GLN A 1 107 ? 0.847 19.828 -7.984 1 62.47 107 GLN A N 1
ATOM 810 C CA . GLN A 1 107 ? 0.112 20.656 -8.93 1 62.47 107 GLN A CA 1
ATOM 811 C C . GLN A 1 107 ? -1.174 21.188 -8.305 1 62.47 107 GLN A C 1
ATOM 813 O O . GLN A 1 107 ? -1.523 22.359 -8.5 1 62.47 107 GLN A O 1
ATOM 818 N N . GLN A 1 108 ? -1.737 20.312 -7.492 1 64.56 108 GLN A N 1
ATOM 819 C CA . GLN A 1 108 ? -2.969 20.75 -6.852 1 64.56 108 GLN A CA 1
ATOM 820 C C . GLN A 1 108 ? -2.697 21.891 -5.871 1 64.56 108 GLN A C 1
ATOM 822 O O . GLN A 1 108 ? -3.488 22.828 -5.766 1 64.56 108 GLN A O 1
ATOM 827 N N . CYS A 1 109 ? -1.635 21.719 -5.227 1 70.69 109 CYS A N 1
ATOM 828 C CA . CYS A 1 109 ? -1.256 22.734 -4.266 1 70.69 109 CYS A CA 1
ATOM 829 C C . CYS A 1 109 ? -0.916 24.047 -4.973 1 70.69 109 CYS A C 1
ATOM 831 O O . CYS A 1 109 ? -1.323 25.125 -4.527 1 70.69 109 CYS A O 1
ATOM 833 N N . LEU A 1 110 ? -0.258 23.922 -6.086 1 72.75 110 LEU A N 1
ATOM 834 C CA . LEU A 1 110 ? 0.12 25.109 -6.844 1 72.75 110 LEU A CA 1
ATOM 835 C C . LEU A 1 110 ? -1.114 25.828 -7.371 1 72.75 110 LEU A C 1
ATOM 837 O O . LEU A 1 110 ? -1.189 27.062 -7.312 1 72.75 110 LEU A O 1
ATOM 841 N N . GLN A 1 111 ? -2.035 25.125 -7.805 1 72.56 111 GLN A N 1
ATOM 842 C CA . GLN A 1 111 ? -3.26 25.703 -8.336 1 72.56 111 GLN A CA 1
ATOM 843 C C . GLN A 1 111 ? -4.078 26.375 -7.238 1 72.56 111 GLN A C 1
ATOM 845 O O . GLN A 1 111 ? -4.527 27.516 -7.395 1 72.56 111 GLN A O 1
ATOM 850 N N . ARG A 1 112 ? -4.125 25.719 -6.211 1 74.88 112 ARG A N 1
ATOM 851 C CA . ARG A 1 112 ? -4.914 26.234 -5.094 1 74.88 112 ARG A CA 1
ATOM 852 C C . ARG A 1 112 ? -4.301 27.5 -4.52 1 74.88 112 ARG A C 1
ATOM 854 O O . ARG A 1 112 ? -5.02 28.422 -4.117 1 74.88 112 ARG A O 1
ATOM 861 N N . CYS A 1 113 ? -2.998 27.578 -4.594 1 82.31 113 CYS A N 1
ATOM 862 C CA . CYS A 1 113 ? -2.324 28.656 -3.895 1 82.31 113 CYS A CA 1
ATOM 863 C C . CYS A 1 113 ? -1.805 29.703 -4.879 1 82.31 113 CYS A C 1
ATOM 865 O O . CYS A 1 113 ? -1.237 30.719 -4.473 1 82.31 113 CYS A O 1
ATOM 867 N N . GLY A 1 114 ? -2.092 29.516 -6.117 1 78.88 114 GLY A N 1
ATOM 868 C CA . GLY A 1 114 ? -1.634 30.453 -7.121 1 78.88 114 GLY A CA 1
ATOM 869 C C . GLY A 1 114 ? -0.123 30.578 -7.188 1 78.88 114 GLY A C 1
ATOM 870 O O . GLY A 1 114 ? 0.417 31.672 -7.344 1 78.88 114 GLY A O 1
ATOM 871 N N . MET A 1 115 ? 0.537 29.469 -6.844 1 72.69 115 MET A N 1
ATOM 872 C CA . MET A 1 115 ? 1.996 29.422 -6.859 1 72.69 115 MET A CA 1
ATOM 873 C C . MET A 1 115 ? 2.512 28.875 -8.188 1 72.69 115 MET A C 1
ATOM 875 O O . MET A 1 115 ? 1.849 28.062 -8.828 1 72.69 115 MET A O 1
ATOM 879 N N . ALA A 1 116 ? 3.588 29.516 -8.656 1 62.84 116 ALA A N 1
ATOM 880 C CA . ALA A 1 116 ? 4.23 29.062 -9.883 1 62.84 116 ALA A CA 1
ATOM 881 C C . ALA A 1 116 ? 4.883 27.703 -9.688 1 62.84 116 ALA A C 1
ATOM 883 O O . ALA A 1 116 ? 5.191 27.312 -8.562 1 62.84 116 ALA A O 1
ATOM 884 N N . GLU A 1 117 ? 4.828 26.734 -10.688 1 59.62 117 GLU A N 1
ATOM 885 C CA . GLU A 1 117 ? 5.492 25.438 -10.633 1 59.62 117 GLU A CA 1
ATOM 886 C C . GLU A 1 117 ? 6.949 25.578 -10.203 1 59.62 117 GLU A C 1
ATOM 888 O O . GLU A 1 117 ? 7.684 26.422 -10.734 1 59.62 117 GLU A O 1
ATOM 893 N N . PRO A 1 118 ? 7.121 25.078 -8.969 1 52.62 118 PRO A N 1
ATOM 894 C CA . PRO A 1 118 ? 8.555 25.188 -8.688 1 52.62 118 PRO A CA 1
ATOM 895 C C . PRO A 1 118 ? 9.414 24.469 -9.734 1 52.62 118 PRO A C 1
ATOM 897 O O . PRO A 1 118 ? 8.945 23.531 -10.383 1 52.62 118 PRO A O 1
ATOM 900 N N . GLY A 1 119 ? 10.289 25.172 -10.273 1 44.84 119 GLY A N 1
ATOM 901 C CA . GLY A 1 119 ? 11.227 24.375 -11.062 1 44.84 119 GLY A CA 1
ATOM 902 C C . GLY A 1 119 ? 11.555 23.031 -10.43 1 44.84 119 GLY A C 1
ATOM 903 O O . GLY A 1 119 ? 11.039 22.703 -9.359 1 44.84 119 GLY A O 1
ATOM 904 N N . ASN A 1 120 ? 12.234 22.047 -11.055 1 40.69 120 ASN A N 1
ATOM 905 C CA . ASN A 1 120 ? 12.688 20.719 -10.625 1 40.69 120 ASN A CA 1
ATOM 906 C C . ASN A 1 120 ? 13.18 20.75 -9.18 1 40.69 120 ASN A C 1
ATOM 908 O O . ASN A 1 120 ? 13.672 19.734 -8.672 1 40.69 120 ASN A O 1
ATOM 912 N N . ASP A 1 121 ? 13.273 21.906 -8.609 1 35.91 121 ASP A N 1
ATOM 913 C CA . ASP A 1 121 ? 14.094 22.016 -7.41 1 35.91 121 ASP A CA 1
ATOM 914 C C . ASP A 1 121 ? 13.289 21.703 -6.156 1 35.91 121 ASP A C 1
ATOM 916 O O . ASP A 1 121 ? 13.547 22.25 -5.086 1 35.91 121 ASP A O 1
ATOM 920 N N . PHE A 1 122 ? 12.172 21.375 -6.227 1 38.75 122 PHE A N 1
ATOM 921 C CA . PHE A 1 122 ? 11.539 21.109 -4.941 1 38.75 122 PHE A CA 1
ATOM 922 C C . PHE A 1 122 ? 12.242 19.969 -4.223 1 38.75 122 PHE A C 1
ATOM 924 O O . PHE A 1 122 ? 12.281 18.844 -4.727 1 38.75 122 PHE A O 1
ATOM 931 N N . SER A 1 123 ? 13.359 20.281 -3.459 1 35.62 123 SER A N 1
ATOM 932 C CA . SER A 1 123 ? 14.031 19.297 -2.615 1 35.62 123 SER A CA 1
ATOM 933 C C . SER A 1 123 ? 13.297 19.109 -1.29 1 35.62 123 SER A C 1
ATOM 935 O O . SER A 1 123 ? 12.781 20.078 -0.723 1 35.62 123 SER A O 1
ATOM 937 N N . TYR A 1 124 ? 12.664 18.078 -1.126 1 38.69 124 TYR A N 1
ATOM 938 C CA . TYR A 1 124 ? 12.305 17.703 0.238 1 38.69 124 TYR A CA 1
ATOM 939 C C . TYR A 1 124 ? 13.539 17.641 1.13 1 38.69 124 TYR A C 1
ATOM 941 O O . TYR A 1 124 ? 14.508 16.953 0.806 1 38.69 124 TYR A O 1
ATOM 949 N N . ASP A 1 125 ? 13.891 18.703 1.748 1 34.16 125 ASP A N 1
ATOM 950 C CA . ASP A 1 125 ? 14.945 18.594 2.756 1 34.16 125 ASP A CA 1
ATOM 951 C C . ASP A 1 125 ? 14.453 17.828 3.977 1 34.16 125 ASP A C 1
ATOM 953 O O . ASP A 1 125 ? 13.609 18.312 4.73 1 34.16 125 ASP A O 1
ATOM 957 N N . TYR A 1 126 ? 14.352 16.562 3.77 1 35.88 126 TYR A N 1
ATOM 958 C CA . TYR A 1 126 ? 14.172 15.758 4.969 1 35.88 126 TYR A CA 1
ATOM 959 C C . TYR A 1 126 ? 15.398 15.828 5.867 1 35.88 126 TYR A C 1
ATOM 961 O O . TYR A 1 126 ? 16.516 15.586 5.418 1 35.88 126 TYR A O 1
ATOM 969 N N . THR A 1 127 ? 15.523 16.766 6.691 1 36.06 127 THR A N 1
ATOM 970 C CA . THR A 1 127 ? 16.578 16.656 7.684 1 36.06 127 THR A CA 1
ATOM 971 C C . THR A 1 127 ? 16.297 15.508 8.648 1 36.06 127 THR A C 1
ATOM 973 O O . THR A 1 127 ? 15.273 15.492 9.328 1 36.06 127 THR A O 1
ATOM 976 N N . TYR A 1 128 ? 16.641 14.352 8.156 1 35.66 128 TYR A N 1
ATOM 977 C CA . TYR A 1 128 ? 16.719 13.289 9.156 1 35.66 128 TYR A CA 1
ATOM 978 C C . TYR A 1 128 ? 17.891 13.523 10.109 1 35.66 128 TYR A C 1
ATOM 980 O O . TYR A 1 128 ? 18.953 13.984 9.695 1 35.66 128 TYR A O 1
ATOM 988 N N . ASP A 1 129 ? 17.734 13.898 11.312 1 32.81 129 ASP A N 1
ATOM 989 C CA . ASP A 1 129 ? 18.844 13.875 12.273 1 32.81 129 ASP A CA 1
ATOM 990 C C . ASP A 1 129 ? 19.516 12.508 12.289 1 32.81 129 ASP A C 1
ATOM 992 O O . ASP A 1 129 ? 18.906 11.5 12.656 1 32.81 129 ASP A O 1
ATOM 996 N N . ASP A 1 130 ? 20.25 12.219 11.266 1 33.91 130 ASP A N 1
ATOM 997 C CA . ASP A 1 130 ? 21.172 11.078 11.383 1 33.91 130 ASP A CA 1
ATOM 998 C C . ASP A 1 130 ? 22.25 11.359 12.414 1 33.91 130 ASP A C 1
ATOM 1000 O O . ASP A 1 130 ? 23.109 12.234 12.219 1 33.91 130 ASP A O 1
ATOM 1004 N N . ASP A 1 131 ? 22.047 11.148 13.68 1 33.81 131 ASP A N 1
ATOM 1005 C CA . ASP A 1 131 ? 23.109 11.156 14.664 1 33.81 131 ASP A CA 1
ATOM 1006 C C . ASP A 1 131 ? 24.25 10.227 14.242 1 33.81 131 ASP A C 1
ATOM 1008 O O . ASP A 1 131 ? 25.188 10 15.008 1 33.81 131 ASP A O 1
ATOM 1012 N N . THR A 1 132 ? 24.172 9.422 13.25 1 34.97 132 THR A N 1
ATOM 1013 C CA . THR A 1 132 ? 25.328 8.539 13.156 1 34.97 132 THR A CA 1
ATOM 1014 C C . THR A 1 132 ? 26.547 9.305 12.641 1 34.97 132 THR A C 1
ATOM 1016 O O . THR A 1 132 ? 27.594 8.703 12.383 1 34.97 132 THR A O 1
ATOM 1019 N N . LYS A 1 133 ? 26.484 10.516 12.242 1 35.5 133 LYS A N 1
ATOM 1020 C CA . LYS A 1 133 ? 27.703 11.023 11.617 1 35.5 133 LYS A CA 1
ATOM 1021 C C . LYS A 1 133 ? 28.828 11.18 12.648 1 35.5 133 LYS A C 1
ATOM 1023 O O . LYS A 1 133 ? 29.938 11.586 12.305 1 35.5 133 LYS A O 1
ATOM 1028 N N . ASP A 1 134 ? 28.484 11.289 13.891 1 33.44 134 ASP A N 1
ATOM 1029 C CA . ASP A 1 134 ? 29.641 11.789 14.633 1 33.44 134 ASP A CA 1
ATOM 1030 C C . ASP A 1 134 ? 30.688 10.695 14.828 1 33.44 134 ASP A C 1
ATOM 1032 O O . ASP A 1 134 ? 31.641 10.875 15.594 1 33.44 134 ASP A O 1
ATOM 1036 N N . SER A 1 135 ? 30.422 9.438 14.531 1 33 135 SER A N 1
ATOM 1037 C CA . SER A 1 135 ? 31.625 8.711 14.945 1 33 135 SER A CA 1
ATOM 1038 C C . SER A 1 135 ? 32.75 8.914 13.945 1 33 135 SER A C 1
ATOM 1040 O O . SER A 1 135 ? 32.844 8.219 12.93 1 33 135 SER A O 1
ATOM 1042 N N . LYS A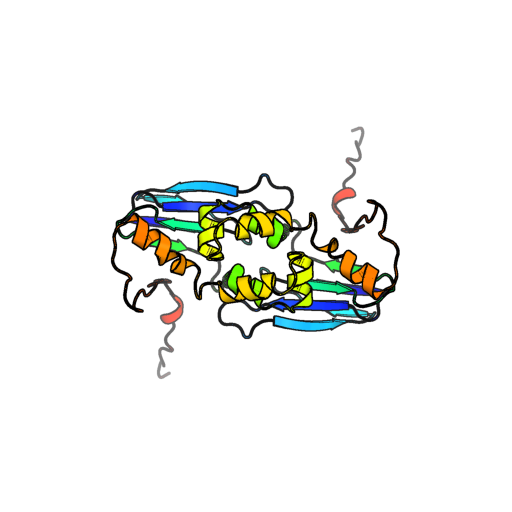 1 136 ? 33.188 10.117 13.68 1 33.66 136 LYS A N 1
ATOM 1043 C CA . LYS A 1 136 ? 34.5 10.43 13.086 1 33.66 136 LYS A CA 1
ATOM 1044 C C . LYS A 1 136 ? 35.594 9.57 13.688 1 33.66 136 LYS A C 1
ATOM 1046 O O . LYS A 1 136 ? 35.688 9.43 14.906 1 33.66 136 LYS A O 1
ATOM 1051 N N . ASP A 1 137 ? 36.031 8.547 12.922 1 31.98 137 ASP A N 1
ATOM 1052 C CA . ASP A 1 137 ? 37.281 7.844 13.141 1 31.98 137 ASP A CA 1
ATOM 1053 C C . ASP A 1 137 ? 38.406 8.82 13.539 1 31.98 137 ASP A C 1
ATOM 1055 O O . ASP A 1 137 ? 38.781 9.68 12.75 1 31.98 137 ASP A O 1
ATOM 1059 N N . SER A 1 138 ? 38.312 9.406 14.68 1 33.44 138 SER A N 1
ATOM 1060 C CA . SER A 1 138 ? 39.562 9.93 15.203 1 33.44 138 SER A CA 1
ATOM 1061 C C . SER A 1 138 ? 40.688 8.914 15.039 1 33.44 138 SER A C 1
ATOM 1063 O O . SER A 1 138 ? 40.625 7.824 15.609 1 33.44 138 SER A O 1
ATOM 1065 N N . GLY A 1 139 ? 41.344 8.773 13.828 1 30.77 139 GLY A N 1
ATOM 1066 C CA . GLY A 1 139 ? 42.719 8.281 13.625 1 30.77 139 GLY A CA 1
ATOM 1067 C C . GLY A 1 139 ? 43.656 8.625 14.766 1 30.77 139 GLY A C 1
ATOM 1068 O O . GLY A 1 139 ? 44.031 9.781 14.938 1 30.77 139 GLY A O 1
ATOM 1069 N N . ASP A 1 140 ? 43.312 8.219 15.984 1 29.34 140 ASP A N 1
ATOM 1070 C CA . ASP A 1 140 ? 44.438 8.25 16.953 1 29.34 140 ASP A CA 1
ATOM 1071 C C . ASP A 1 140 ? 45.656 7.504 16.406 1 29.34 140 ASP A C 1
ATOM 1073 O O . ASP A 1 140 ? 45.531 6.406 15.859 1 29.34 140 ASP A O 1
ATOM 1077 N N . GLU A 1 141 ? 46.688 8.25 15.945 1 30.3 141 GLU A N 1
ATOM 1078 C CA . GLU A 1 141 ? 48.125 8.008 15.82 1 30.3 141 GLU A CA 1
ATOM 1079 C C . GLU A 1 141 ? 48.656 7.207 17.016 1 30.3 141 GLU A C 1
ATOM 1081 O O . GLU A 1 141 ? 48.844 7.758 18.094 1 30.3 141 GLU A O 1
ATOM 1086 N N . TYR A 1 142 ? 47.875 6.16 17.5 1 27.2 142 TYR A N 1
ATOM 1087 C CA . TYR A 1 142 ? 48.844 5.312 18.203 1 27.2 142 TYR A CA 1
ATOM 1088 C C . TYR A 1 142 ? 49.562 4.379 17.234 1 27.2 142 TYR A C 1
ATOM 1090 O O . TYR A 1 142 ? 49.031 4.043 16.172 1 27.2 142 TYR A O 1
ATOM 1098 N N . MET B 1 1 ? 6.609 -15.695 7.547 1 91.25 1 MET B N 1
ATOM 1099 C CA . MET B 1 1 ? 7.09 -16.766 6.68 1 91.25 1 MET B CA 1
ATOM 1100 C C . MET B 1 1 ? 5.922 -17.547 6.078 1 91.25 1 MET B C 1
ATOM 1102 O O . MET B 1 1 ? 4.855 -17.641 6.688 1 91.25 1 MET B O 1
ATOM 1106 N N . LEU B 1 2 ? 6.207 -18.188 4.848 1 94.31 2 LEU B N 1
ATOM 1107 C CA . LEU B 1 2 ? 5.234 -19.016 4.145 1 94.31 2 LEU B CA 1
ATOM 1108 C C . LEU B 1 2 ? 5.824 -20.391 3.828 1 94.31 2 LEU B C 1
ATOM 1110 O O . LEU B 1 2 ? 6.926 -20.484 3.287 1 94.31 2 LEU B O 1
ATOM 1114 N N . TYR B 1 3 ? 5.125 -21.406 4.359 1 95.56 3 TYR B N 1
ATOM 1115 C CA . TYR B 1 3 ? 5.516 -22.781 4.074 1 95.56 3 TYR B CA 1
ATOM 1116 C C . TYR B 1 3 ? 4.477 -23.484 3.201 1 95.56 3 TYR B C 1
ATOM 1118 O O . TYR B 1 3 ? 3.312 -23.594 3.586 1 95.56 3 TYR B O 1
ATOM 1126 N N . VAL B 1 4 ? 4.961 -24 2.049 1 97.31 4 VAL B N 1
ATOM 1127 C CA . VAL B 1 4 ? 4.027 -24.641 1.129 1 97.31 4 VAL B CA 1
ATOM 1128 C C . VAL B 1 4 ? 3.799 -26.078 1.549 1 97.31 4 VAL B C 1
ATOM 1130 O O . VAL B 1 4 ? 4.711 -26.906 1.462 1 97.31 4 VAL B O 1
ATOM 1133 N N . ILE B 1 5 ? 2.598 -26.359 1.993 1 96.56 5 ILE B N 1
ATOM 1134 C CA . ILE B 1 5 ? 2.219 -27.703 2.408 1 96.56 5 ILE B CA 1
ATOM 1135 C C . ILE B 1 5 ? 1.857 -28.531 1.183 1 96.56 5 ILE B C 1
ATOM 1137 O O . ILE B 1 5 ? 2.27 -29.688 1.068 1 96.56 5 ILE B O 1
ATOM 1141 N N . LYS B 1 6 ? 1.062 -27.938 0.366 1 96.38 6 LYS B N 1
ATOM 1142 C CA . LYS B 1 6 ? 0.637 -28.547 -0.896 1 96.38 6 LYS B CA 1
ATOM 1143 C C . LYS B 1 6 ? 0.625 -27.5 -2.018 1 96.38 6 LYS B C 1
ATOM 1145 O O . LYS B 1 6 ? 0.151 -26.391 -1.829 1 96.38 6 LYS B O 1
ATOM 1150 N N . GLY B 1 7 ? 1.07 -27.875 -3.139 1 94.5 7 GLY B N 1
ATOM 1151 C CA . GLY B 1 7 ? 1.095 -27.016 -4.312 1 94.5 7 GLY B CA 1
ATOM 1152 C C . GLY B 1 7 ? 2.389 -27.109 -5.098 1 94.5 7 GLY B C 1
ATOM 1153 O O . GLY B 1 7 ? 3.443 -27.406 -4.531 1 94.5 7 GLY B O 1
ATOM 1154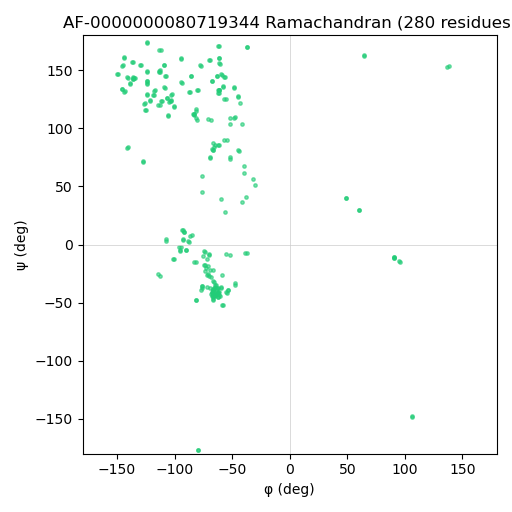 N N . GLU B 1 8 ? 2.312 -26.844 -6.402 1 94.44 8 GLU B N 1
ATOM 1155 C CA . GLU B 1 8 ? 3.488 -27.031 -7.25 1 94.44 8 GLU B CA 1
ATOM 1156 C C . GLU B 1 8 ? 4.016 -25.703 -7.773 1 94.44 8 GLU B C 1
ATOM 1158 O O . GLU B 1 8 ? 5.195 -25.578 -8.109 1 94.44 8 GLU B O 1
ATOM 1163 N N . GLN B 1 9 ? 3.158 -24.75 -7.891 1 94.25 9 GLN B N 1
ATOM 1164 C CA . GLN B 1 9 ? 3.562 -23.453 -8.406 1 94.25 9 GLN B CA 1
ATOM 1165 C C . GLN B 1 9 ? 2.879 -22.312 -7.645 1 94.25 9 GLN B C 1
ATOM 1167 O O . GLN B 1 9 ? 1.836 -21.812 -8.07 1 94.25 9 GLN B O 1
ATOM 1172 N N . VAL B 1 10 ? 3.484 -22 -6.559 1 94.31 10 VAL B N 1
ATOM 1173 C CA . VAL B 1 10 ? 3.037 -20.859 -5.773 1 94.31 10 VAL B CA 1
ATOM 1174 C C . VAL B 1 10 ? 4.016 -19.688 -5.945 1 94.31 10 VAL B C 1
ATOM 1176 O O . VAL B 1 10 ? 5.152 -19.75 -5.473 1 94.31 10 VAL B O 1
ATOM 1179 N N . ARG B 1 11 ? 3.547 -18.672 -6.617 1 94.88 11 ARG B N 1
ATOM 1180 C CA . ARG B 1 11 ? 4.402 -17.5 -6.793 1 94.88 11 ARG B CA 1
ATOM 1181 C C . ARG B 1 11 ? 4.273 -16.547 -5.613 1 94.88 11 ARG B C 1
ATOM 1183 O O . ARG B 1 11 ? 3.164 -16.266 -5.152 1 94.88 11 ARG B O 1
ATOM 1190 N N . VAL B 1 12 ? 5.438 -16.125 -5.078 1 96.31 12 VAL B N 1
ATOM 1191 C CA . VAL B 1 12 ? 5.477 -15.102 -4.043 1 96.31 12 VAL B CA 1
ATOM 1192 C C . VAL B 1 12 ? 6.367 -13.945 -4.488 1 96.31 12 VAL B C 1
ATOM 1194 O O . VAL B 1 12 ? 7.305 -14.141 -5.266 1 96.31 12 VAL B O 1
ATOM 1197 N N . ALA B 1 13 ? 6.031 -12.789 -4.055 1 96.81 13 ALA B N 1
ATOM 1198 C CA . ALA B 1 13 ? 6.887 -11.625 -4.297 1 96.81 13 ALA B CA 1
ATOM 1199 C C . ALA B 1 13 ? 6.773 -10.609 -3.166 1 96.81 13 ALA B C 1
ATOM 1201 O O . ALA B 1 13 ? 5.742 -10.531 -2.5 1 96.81 13 ALA B O 1
ATOM 1202 N N . PHE B 1 14 ? 7.832 -9.953 -2.902 1 97.31 14 PHE B N 1
ATOM 1203 C CA . PHE B 1 14 ? 7.805 -8.727 -2.117 1 97.31 14 PHE B CA 1
ATOM 1204 C C . PHE B 1 14 ? 8.57 -7.617 -2.822 1 97.31 14 PHE B C 1
ATOM 1206 O O . PHE B 1 14 ? 9.398 -7.887 -3.699 1 97.31 14 PHE B O 1
ATOM 1213 N N . VAL B 1 15 ? 8.227 -6.41 -2.543 1 97.12 15 VAL B N 1
ATOM 1214 C CA . VAL B 1 15 ? 8.906 -5.258 -3.123 1 97.12 15 VAL B CA 1
ATOM 1215 C C . VAL B 1 15 ? 9.789 -4.598 -2.068 1 97.12 15 VAL B C 1
ATOM 1217 O O . VAL B 1 15 ? 9.328 -4.27 -0.974 1 97.12 15 VAL B O 1
ATOM 1220 N N . GLU B 1 16 ? 11.062 -4.438 -2.422 1 96.12 16 GLU B N 1
ATOM 1221 C CA . GLU B 1 16 ? 12 -3.816 -1.487 1 96.12 16 GLU B CA 1
ATOM 1222 C C . GLU B 1 16 ? 11.578 -2.391 -1.147 1 96.12 16 GLU B C 1
ATOM 1224 O O . GLU B 1 16 ? 10.844 -1.758 -1.907 1 96.12 16 GLU B O 1
ATOM 1229 N N . GLU B 1 17 ? 12.039 -1.99 -0.011 1 94.06 17 GLU B N 1
ATOM 1230 C CA . GLU B 1 17 ? 11.727 -0.644 0.457 1 94.06 17 GLU B CA 1
ATOM 1231 C C . GLU B 1 17 ? 12.281 0.414 -0.495 1 94.06 17 GLU B C 1
ATOM 1233 O O . GLU B 1 17 ? 12.984 0.088 -1.451 1 94.06 17 GLU B O 1
ATOM 1238 N N . ASN B 1 18 ? 11.875 1.681 -0.257 1 90.75 18 ASN B N 1
ATOM 1239 C CA . ASN B 1 18 ? 12.391 2.771 -1.076 1 90.75 18 ASN B CA 1
ATOM 1240 C C . ASN B 1 18 ? 13.914 2.701 -1.203 1 90.75 18 ASN B C 1
ATOM 1242 O O . ASN B 1 18 ? 14.609 2.418 -0.226 1 90.75 18 ASN B O 1
ATOM 1246 N N . GLY B 1 19 ? 14.336 2.906 -2.438 1 90.06 19 GLY B N 1
ATOM 1247 C CA . GLY B 1 19 ? 15.766 2.818 -2.688 1 90.06 19 GLY B CA 1
ATOM 1248 C C . GLY B 1 19 ? 16.219 1.421 -3.066 1 90.06 19 GLY B C 1
ATOM 1249 O O . GLY B 1 19 ? 17.359 1.225 -3.475 1 90.06 19 GLY B O 1
ATOM 1250 N N . GLY B 1 20 ? 15.328 0.396 -2.893 1 92.5 20 GLY B N 1
ATOM 1251 C CA . GLY B 1 20 ? 15.648 -0.973 -3.268 1 92.5 20 GLY B CA 1
ATOM 1252 C C . GLY B 1 20 ? 15.5 -1.233 -4.754 1 92.5 20 GLY B C 1
ATOM 1253 O O . GLY B 1 20 ? 15.195 -0.319 -5.523 1 92.5 20 GLY B O 1
ATOM 1254 N N . GLU B 1 21 ? 15.711 -2.49 -5.148 1 92.31 21 GLU B N 1
ATOM 1255 C CA . GLU B 1 21 ? 15.797 -2.863 -6.555 1 92.31 21 GLU B CA 1
ATOM 1256 C C . GLU B 1 21 ? 14.438 -3.295 -7.102 1 92.31 21 GLU B C 1
ATOM 1258 O O . GLU B 1 21 ? 14.336 -3.721 -8.25 1 92.31 21 GLU B O 1
ATOM 1263 N N . GLY B 1 22 ? 13.469 -3.211 -6.359 1 94.62 22 GLY B N 1
ATOM 1264 C CA . GLY B 1 22 ? 12.156 -3.582 -6.863 1 94.62 22 GLY B CA 1
ATOM 1265 C C . GLY B 1 22 ? 11.664 -4.91 -6.324 1 94.62 22 GLY B C 1
ATOM 1266 O O . GLY B 1 22 ? 11.953 -5.27 -5.184 1 94.62 22 GLY B O 1
ATOM 1267 N N . ALA B 1 23 ? 10.891 -5.602 -7.16 1 96.81 23 ALA B N 1
ATOM 1268 C CA . ALA B 1 23 ? 10.227 -6.82 -6.707 1 96.81 23 ALA B CA 1
ATOM 1269 C C . ALA B 1 23 ? 11.188 -8.008 -6.715 1 96.81 23 ALA B C 1
ATOM 1271 O O . ALA B 1 23 ? 11.977 -8.164 -7.652 1 96.81 23 ALA B O 1
ATOM 1272 N N . VAL B 1 24 ? 11.18 -8.719 -5.664 1 97.81 24 VAL B N 1
ATOM 1273 C CA . VAL B 1 24 ? 11.812 -10.023 -5.586 1 97.81 24 VAL B CA 1
ATOM 1274 C C . VAL B 1 24 ? 10.758 -11.117 -5.738 1 97.81 24 VAL B C 1
ATOM 1276 O O . VAL B 1 24 ? 9.852 -11.234 -4.91 1 97.81 24 VAL B O 1
ATOM 1279 N N . VAL B 1 25 ? 10.906 -11.953 -6.805 1 97.38 25 VAL B N 1
ATOM 1280 C CA . VAL B 1 25 ? 9.883 -12.93 -7.16 1 97.38 25 VAL B CA 1
ATOM 1281 C C . VAL B 1 25 ? 10.461 -14.344 -7.059 1 97.38 25 VAL B C 1
ATOM 1283 O O . VAL B 1 25 ? 11.586 -14.594 -7.504 1 97.38 25 VAL B O 1
ATOM 1286 N N . ASN B 1 26 ? 9.719 -15.203 -6.414 1 97.56 26 ASN B N 1
ATOM 1287 C CA . ASN B 1 26 ? 10.086 -16.609 -6.32 1 97.56 26 ASN B CA 1
ATOM 1288 C C . ASN B 1 26 ? 8.883 -17.516 -6.566 1 97.56 26 ASN B C 1
ATOM 1290 O O . ASN B 1 26 ? 7.758 -17.188 -6.188 1 97.56 26 ASN B O 1
ATOM 1294 N N . ASP B 1 27 ? 9.172 -18.594 -7.23 1 97.31 27 ASP B N 1
ATOM 1295 C CA . ASP B 1 27 ? 8.18 -19.656 -7.363 1 97.31 27 ASP B CA 1
ATOM 1296 C C . ASP B 1 27 ? 8.484 -20.812 -6.422 1 97.31 27 ASP B C 1
ATOM 1298 O O . ASP B 1 27 ? 9.602 -21.344 -6.414 1 97.31 27 ASP B O 1
ATOM 1302 N N . LEU B 1 28 ? 7.449 -21.156 -5.695 1 97.88 28 LEU B N 1
ATOM 1303 C CA . LEU B 1 28 ? 7.621 -22.172 -4.652 1 97.88 28 LEU B CA 1
ATOM 1304 C C . LEU B 1 28 ? 6.859 -23.438 -4.996 1 97.88 28 LEU B C 1
ATOM 1306 O O . LEU B 1 28 ? 5.836 -23.391 -5.684 1 97.88 28 LEU B O 1
ATOM 1310 N N . ALA B 1 29 ? 7.406 -24.5 -4.527 1 97.75 29 ALA B N 1
ATOM 1311 C CA . ALA B 1 29 ? 6.746 -25.797 -4.586 1 97.75 29 ALA B CA 1
ATOM 1312 C C . ALA B 1 29 ? 6.629 -26.422 -3.197 1 97.75 29 ALA B C 1
ATOM 1314 O O . ALA B 1 29 ? 7.086 -25.844 -2.209 1 97.75 29 ALA B O 1
ATOM 1315 N N . GLN B 1 30 ? 5.902 -27.562 -3.232 1 97.56 30 GLN B N 1
ATOM 1316 C CA . GLN B 1 30 ? 5.703 -28.281 -1.978 1 97.56 30 GLN B CA 1
ATOM 1317 C C . GLN B 1 30 ? 7.008 -28.391 -1.197 1 97.56 30 GLN B C 1
ATOM 1319 O O . GLN B 1 30 ? 8.039 -28.781 -1.756 1 97.56 30 GLN B O 1
ATOM 1324 N N . GLY B 1 31 ? 6.906 -27.953 0.073 1 97.94 31 GLY B N 1
ATOM 1325 C CA . GLY B 1 31 ? 8.062 -28.094 0.944 1 97.94 31 GLY B CA 1
ATOM 1326 C C . GLY B 1 31 ? 8.914 -26.828 0.995 1 97.94 31 GLY B C 1
ATOM 1327 O O . GLY B 1 31 ? 9.758 -26.688 1.878 1 97.94 31 GLY B O 1
ATOM 1328 N N . ASP B 1 32 ? 8.742 -25.922 0.101 1 98.12 32 ASP B N 1
ATOM 1329 C CA . ASP B 1 32 ? 9.523 -24.688 0.053 1 98.12 32 ASP B CA 1
ATOM 1330 C C . ASP B 1 32 ? 9.039 -23.688 1.097 1 98.12 32 ASP B C 1
ATOM 1332 O O . ASP B 1 32 ? 7.887 -23.766 1.542 1 98.12 32 ASP B O 1
ATOM 1336 N N . VAL B 1 33 ? 10.016 -22.812 1.495 1 97.38 33 VAL B N 1
ATOM 1337 C CA . VAL B 1 33 ? 9.742 -21.766 2.469 1 97.38 33 VAL B CA 1
ATOM 1338 C C . VAL B 1 33 ? 10.102 -20.406 1.874 1 97.38 33 VAL B C 1
ATOM 1340 O O . VAL B 1 33 ? 11.07 -20.281 1.114 1 97.38 33 VAL B O 1
ATOM 1343 N N . ALA B 1 34 ? 9.289 -19.438 2.113 1 96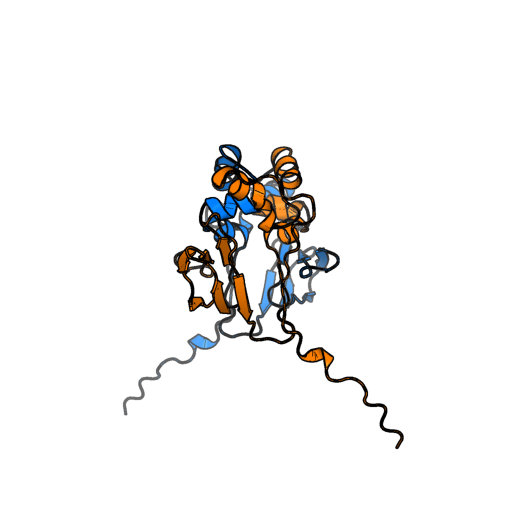.88 34 ALA B N 1
ATOM 1344 C CA . ALA B 1 34 ? 9.602 -18.047 1.771 1 96.88 34 ALA B CA 1
ATOM 1345 C C . ALA B 1 34 ? 9.5 -17.141 2.994 1 96.88 34 ALA B C 1
ATOM 1347 O O . ALA B 1 34 ? 8.617 -17.328 3.838 1 96.88 34 ALA B O 1
ATOM 1348 N N . PHE B 1 35 ? 10.469 -16.188 3.059 1 94.44 35 PHE B N 1
ATOM 1349 C CA . PHE B 1 35 ? 10.453 -15.156 4.094 1 94.44 35 PHE B CA 1
ATOM 1350 C C . PHE B 1 35 ? 10.094 -13.797 3.502 1 94.44 35 PHE B C 1
ATOM 1352 O O . PHE B 1 35 ? 10.562 -13.438 2.422 1 94.44 35 PHE B O 1
ATOM 1359 N N . PHE B 1 36 ? 9.188 -13.094 4.195 1 92.44 36 PHE B N 1
ATOM 1360 C CA . PHE B 1 36 ? 8.82 -11.727 3.832 1 92.44 36 PHE B CA 1
ATOM 1361 C C . PHE B 1 36 ? 9.281 -10.742 4.902 1 92.44 36 PHE B C 1
ATOM 1363 O O . PHE B 1 36 ? 8.836 -10.812 6.047 1 92.44 36 PHE B O 1
ATOM 1370 N N . PRO B 1 37 ? 10.125 -9.805 4.488 1 89.88 37 PRO B N 1
ATOM 1371 C CA . PRO B 1 37 ? 10.508 -8.82 5.496 1 89.88 37 PRO B CA 1
ATOM 1372 C C . PRO B 1 37 ? 9.32 -7.988 5.988 1 89.88 37 PRO B C 1
ATOM 1374 O O . PRO B 1 37 ? 8.43 -7.656 5.207 1 89.88 37 PRO B O 1
ATOM 1377 N N . GLN B 1 38 ? 9.391 -7.684 7.238 1 84.06 38 GLN B N 1
ATOM 1378 C CA . GLN B 1 38 ? 8.281 -6.965 7.867 1 84.06 38 GLN B CA 1
ATOM 1379 C C . GLN B 1 38 ? 8.062 -5.605 7.211 1 84.06 38 GLN B C 1
ATOM 1381 O O . GLN B 1 38 ? 9.023 -4.871 6.961 1 84.06 38 GLN B O 1
ATOM 1386 N N . GLY B 1 39 ? 6.773 -5.34 6.918 1 86.94 39 GLY B N 1
ATOM 1387 C CA . GLY B 1 39 ? 6.395 -4.008 6.473 1 86.94 39 GLY B CA 1
ATOM 1388 C C . GLY B 1 39 ? 6.449 -3.848 4.965 1 86.94 39 GLY B C 1
ATOM 1389 O O . GLY B 1 39 ? 5.996 -2.834 4.426 1 86.94 39 GLY B O 1
ATOM 1390 N N . LEU B 1 40 ? 7.043 -4.816 4.258 1 93.06 40 LEU B N 1
ATOM 1391 C CA . LEU B 1 40 ? 7.125 -4.707 2.807 1 93.06 40 LEU B CA 1
ATOM 1392 C C . LEU B 1 40 ? 5.859 -5.242 2.146 1 93.06 40 LEU B C 1
ATOM 1394 O O . LEU B 1 40 ? 5.25 -6.195 2.643 1 93.06 40 LEU B O 1
ATOM 1398 N N . ILE B 1 41 ? 5.504 -4.562 1.033 1 95.25 41 ILE B N 1
ATOM 1399 C CA . ILE B 1 41 ? 4.398 -5.07 0.227 1 95.25 41 ILE B CA 1
ATOM 1400 C C . ILE B 1 41 ? 4.746 -6.453 -0.315 1 95.25 41 ILE B C 1
ATOM 1402 O O . ILE B 1 41 ? 5.863 -6.68 -0.781 1 95.25 41 ILE B O 1
ATOM 1406 N N . HIS B 1 42 ? 3.855 -7.387 -0.208 1 94.5 42 HIS B N 1
ATOM 1407 C CA . HIS B 1 42 ? 4.102 -8.727 -0.735 1 94.5 42 HIS B CA 1
ATOM 1408 C C . HIS B 1 42 ? 2.832 -9.336 -1.316 1 94.5 42 HIS B C 1
ATOM 1410 O O . HIS B 1 42 ? 1.731 -8.828 -1.074 1 94.5 42 HIS B O 1
ATOM 1416 N N . TYR B 1 43 ? 2.969 -10.289 -2.098 1 91.94 43 TYR B N 1
ATOM 1417 C CA . TYR B 1 43 ? 1.844 -11.023 -2.668 1 91.94 43 TYR B CA 1
ATOM 1418 C C . TYR B 1 43 ? 2.188 -12.492 -2.852 1 91.94 43 TYR B C 1
ATOM 1420 O O . TYR B 1 43 ? 3.363 -12.867 -2.865 1 91.94 43 TYR B O 1
ATOM 1428 N N . GLN B 1 44 ? 1.168 -13.281 -2.828 1 91.62 44 GLN B N 1
ATOM 1429 C CA . GLN B 1 44 ? 1.257 -14.695 -3.168 1 91.62 44 GLN B CA 1
ATOM 1430 C C . GLN B 1 44 ? 0.114 -15.109 -4.09 1 91.62 44 GLN B C 1
ATOM 1432 O O . GLN B 1 44 ? -1.009 -14.625 -3.957 1 91.62 44 GLN B O 1
ATOM 1437 N N . GLN B 1 45 ? 0.51 -16.016 -5.008 1 89.44 45 GLN B N 1
ATOM 1438 C CA . GLN B 1 45 ? -0.452 -16.469 -6.004 1 89.44 45 GLN B CA 1
ATOM 1439 C C . GLN B 1 45 ? -0.251 -17.953 -6.324 1 89.44 45 GLN B C 1
ATOM 1441 O O . GLN B 1 45 ? 0.879 -18.391 -6.527 1 89.44 45 GLN B O 1
ATOM 1446 N N . ASN B 1 46 ? -1.379 -18.656 -6.293 1 89.38 46 ASN B N 1
ATOM 1447 C CA . ASN B 1 46 ? -1.366 -20.016 -6.824 1 89.38 46 ASN B CA 1
ATOM 1448 C C . ASN B 1 46 ? -1.493 -20.016 -8.344 1 89.38 46 ASN B C 1
ATOM 1450 O O . ASN B 1 46 ? -2.537 -19.656 -8.883 1 89.38 46 ASN B O 1
ATOM 1454 N N . LEU B 1 47 ? -0.475 -20.5 -9.031 1 86.94 47 LEU B N 1
ATOM 1455 C CA . LEU B 1 47 ? -0.453 -20.469 -10.492 1 86.94 47 LEU B CA 1
ATOM 1456 C C . LEU B 1 47 ? -0.93 -21.781 -11.07 1 86.94 47 LEU B C 1
ATOM 1458 O O . LEU B 1 47 ? -1.043 -21.922 -12.297 1 86.94 47 LEU B O 1
ATOM 1462 N N . ASP B 1 48 ? -1.207 -22.672 -10.164 1 86.75 48 ASP B N 1
ATOM 1463 C CA . ASP B 1 48 ? -1.692 -23.984 -10.594 1 86.75 48 ASP B CA 1
ATOM 1464 C C . ASP B 1 48 ? -3.219 -24.031 -10.586 1 86.75 48 ASP B C 1
ATOM 1466 O O . ASP B 1 48 ? -3.869 -23.188 -9.977 1 86.75 48 ASP B O 1
ATOM 1470 N N . CYS B 1 49 ? -3.703 -25.016 -11.359 1 87.44 49 CYS B N 1
ATOM 1471 C CA . CYS B 1 49 ? -5.148 -25.219 -11.398 1 87.44 49 CYS B CA 1
ATOM 1472 C C . CYS B 1 49 ? -5.59 -26.234 -10.344 1 87.44 49 CYS B C 1
ATOM 1474 O O . CYS B 1 49 ? -6.727 -26.703 -10.375 1 87.44 49 CYS B O 1
ATOM 1476 N N . GLU B 1 50 ? -4.762 -26.562 -9.508 1 87.94 50 GLU B N 1
ATOM 1477 C CA . GLU B 1 50 ? -5.055 -27.391 -8.344 1 87.94 50 GLU B CA 1
ATOM 1478 C C . GLU B 1 50 ? -4.902 -26.594 -7.051 1 87.94 50 GLU B C 1
ATOM 1480 O O . GLU B 1 50 ? -4.105 -25.656 -6.98 1 87.94 50 GLU B O 1
ATOM 1485 N N . PRO B 1 51 ? -5.73 -26.953 -6.008 1 87.06 51 PRO B N 1
ATOM 1486 C CA . PRO B 1 51 ? -5.629 -26.219 -4.742 1 87.06 51 PRO B CA 1
ATOM 1487 C C . PRO B 1 51 ? -4.23 -26.281 -4.133 1 87.06 51 PRO B C 1
ATOM 1489 O O . PRO B 1 51 ? -3.562 -27.312 -4.211 1 87.06 51 PRO B O 1
ATOM 1492 N N . ALA B 1 52 ? -3.861 -25.125 -3.705 1 91.25 52 ALA B N 1
ATOM 1493 C CA . ALA B 1 52 ? -2.635 -25.047 -2.914 1 91.25 52 ALA B CA 1
ATOM 1494 C C . ALA B 1 52 ? -2.945 -24.781 -1.445 1 91.25 52 ALA B C 1
ATOM 1496 O O . ALA B 1 52 ? -3.938 -24.125 -1.124 1 91.25 52 ALA B O 1
ATOM 1497 N N . THR B 1 53 ? -2.1 -25.391 -0.567 1 93.75 53 THR B N 1
ATOM 1498 C CA . THR B 1 53 ? -2.188 -25.156 0.87 1 93.75 53 THR B CA 1
ATOM 1499 C C . THR B 1 53 ? -0.848 -24.672 1.423 1 93.75 53 THR B C 1
ATOM 1501 O O . THR B 1 53 ? 0.201 -25.234 1.095 1 93.75 53 THR B O 1
ATOM 1504 N N . PHE B 1 54 ? -0.928 -23.578 2.166 1 93.62 54 PHE B N 1
ATOM 1505 C CA . PHE B 1 54 ? 0.302 -23.109 2.787 1 93.62 54 PHE B CA 1
ATOM 1506 C C . PHE B 1 54 ? 0.053 -22.688 4.23 1 93.62 54 PHE B C 1
ATOM 1508 O O . PHE B 1 54 ? -1.09 -22.438 4.621 1 93.62 54 PHE B O 1
ATOM 1515 N N . LEU B 1 55 ? 1.158 -22.703 5.008 1 91.81 55 LEU B N 1
ATOM 1516 C CA . LEU B 1 55 ? 1.175 -22.188 6.371 1 91.81 55 LEU B CA 1
ATOM 1517 C C . LEU B 1 55 ? 1.88 -20.844 6.434 1 91.81 55 LEU B C 1
ATOM 1519 O O . LEU B 1 55 ? 2.992 -20.688 5.926 1 91.81 55 LEU B O 1
ATOM 1523 N N . ALA B 1 56 ? 1.15 -19.859 6.938 1 88.75 56 ALA B N 1
ATOM 1524 C CA . ALA B 1 56 ? 1.745 -18.547 7.18 1 88.75 56 ALA B CA 1
ATOM 1525 C C . ALA B 1 56 ? 2.037 -18.344 8.664 1 88.75 56 ALA B C 1
ATOM 1527 O O . ALA B 1 56 ? 1.142 -18.484 9.5 1 88.75 56 ALA B O 1
ATOM 1528 N N . ALA B 1 57 ? 3.291 -18.062 8.961 1 87.12 57 ALA B N 1
ATOM 1529 C CA . ALA B 1 57 ? 3.691 -17.797 10.344 1 87.12 57 ALA B CA 1
ATOM 1530 C C . ALA B 1 57 ? 4.23 -16.375 10.5 1 87.12 57 ALA B C 1
ATOM 1532 O O . ALA B 1 57 ? 5.055 -15.93 9.703 1 87.12 57 ALA B O 1
ATOM 1533 N N . LEU B 1 58 ? 3.709 -15.641 11.469 1 83.69 58 LEU B N 1
ATOM 1534 C CA . LEU B 1 58 ? 4.152 -14.289 11.805 1 83.69 58 LEU B CA 1
ATOM 1535 C C . LEU B 1 58 ? 4.887 -14.273 13.141 1 83.69 58 LEU B C 1
ATOM 1537 O O . LEU B 1 58 ? 4.719 -15.188 13.961 1 83.69 58 LEU B O 1
ATOM 1541 N N . ASN B 1 59 ? 5.785 -13.242 13.266 1 78.5 59 ASN B N 1
ATOM 1542 C CA . ASN B 1 59 ? 6.645 -13.242 14.445 1 78.5 59 ASN B CA 1
ATOM 1543 C C . ASN B 1 59 ? 6.035 -12.422 15.578 1 78.5 59 ASN B C 1
ATOM 1545 O O . ASN B 1 59 ? 6.734 -12.031 16.516 1 78.5 59 ASN B O 1
ATOM 1549 N N . ASN B 1 60 ? 4.91 -12.102 15.461 1 80.81 60 ASN B N 1
ATOM 1550 C CA . ASN B 1 60 ? 4.195 -11.344 16.484 1 80.81 60 ASN B CA 1
ATOM 1551 C C . ASN B 1 60 ? 2.801 -11.906 16.719 1 80.81 60 ASN B C 1
ATOM 1553 O O . ASN B 1 60 ? 2.139 -12.367 15.789 1 80.81 60 ASN B O 1
ATOM 1557 N N . ASP B 1 61 ? 2.469 -11.805 18.031 1 79.5 61 ASP B N 1
ATOM 1558 C CA . ASP B 1 61 ? 1.164 -12.344 18.406 1 79.5 61 ASP B CA 1
ATOM 1559 C C . ASP B 1 61 ? 0.033 -11.484 17.844 1 79.5 61 ASP B C 1
ATOM 1561 O O . ASP B 1 61 ? -1.093 -11.961 17.688 1 79.5 61 ASP B O 1
ATOM 1565 N N . ASP B 1 62 ? 0.262 -10.273 17.641 1 81.88 62 ASP B N 1
ATOM 1566 C CA . ASP B 1 62 ? -0.679 -9.336 17.047 1 81.88 62 ASP B CA 1
ATOM 1567 C C . ASP B 1 62 ? -0.042 -8.594 15.875 1 81.88 62 ASP B C 1
ATOM 1569 O O . ASP B 1 62 ? 0.222 -7.391 15.961 1 81.88 62 ASP B O 1
ATOM 1573 N N . PRO B 1 63 ? 0.167 -9.328 14.781 1 79.38 63 PRO B N 1
ATOM 1574 C CA . PRO B 1 63 ? 0.952 -8.727 13.695 1 79.38 63 PRO B CA 1
ATOM 1575 C C . PRO B 1 63 ? 0.175 -7.664 12.922 1 79.38 63 PRO B C 1
ATOM 1577 O O . PRO B 1 63 ? 0.776 -6.793 12.297 1 79.38 63 PRO B O 1
ATOM 1580 N N . GLY B 1 64 ? -1.224 -7.699 13.094 1 82.94 64 GLY B N 1
ATOM 1581 C CA . GLY B 1 64 ? -2.039 -6.84 12.258 1 82.94 64 GLY B CA 1
ATOM 1582 C C . GLY B 1 64 ? -1.965 -7.199 10.781 1 82.94 64 GLY B C 1
ATOM 1583 O O . GLY B 1 64 ? -1.178 -8.062 10.391 1 82.94 64 GLY B O 1
ATOM 1584 N N . ALA B 1 65 ? -2.848 -6.773 9.977 1 87.25 65 ALA B N 1
ATOM 1585 C CA . ALA B 1 65 ? -2.881 -7.02 8.539 1 87.25 65 ALA B CA 1
ATOM 1586 C C . ALA B 1 65 ? -3.455 -5.816 7.793 1 87.25 65 ALA B C 1
ATOM 1588 O O . ALA B 1 65 ? -4.43 -5.207 8.242 1 87.25 65 ALA B O 1
ATOM 1589 N N . VAL B 1 66 ? -2.748 -5.5 6.762 1 92.69 66 VAL B N 1
ATOM 1590 C CA . VAL B 1 66 ? -3.213 -4.414 5.906 1 92.69 66 VAL B CA 1
ATOM 1591 C C . VAL B 1 66 ? -3.305 -4.895 4.461 1 92.69 66 VAL B C 1
ATOM 1593 O O . VAL B 1 66 ? -2.297 -5.289 3.865 1 92.69 66 VAL B O 1
ATOM 1596 N N . THR B 1 67 ? -4.523 -4.922 3.91 1 92 67 THR B N 1
ATOM 1597 C CA . THR B 1 67 ? -4.699 -5.113 2.475 1 92 67 THR B CA 1
ATOM 1598 C C . THR B 1 67 ? -4.543 -3.793 1.728 1 92 67 THR B C 1
ATOM 1600 O O . THR B 1 67 ? -5.426 -2.936 1.782 1 92 67 THR B O 1
ATOM 1603 N N . ILE B 1 68 ? -3.51 -3.691 0.965 1 94.06 68 ILE B N 1
ATOM 1604 C CA . ILE B 1 68 ? -3.027 -2.408 0.465 1 94.06 68 ILE B CA 1
ATOM 1605 C C . ILE B 1 68 ? -4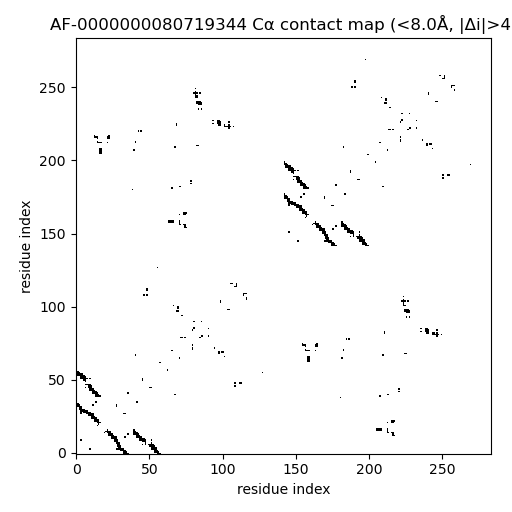.129 -1.723 -0.343 1 94.06 68 ILE B C 1
ATOM 1607 O O . ILE B 1 68 ? -4.469 -0.567 -0.082 1 94.06 68 ILE B O 1
ATOM 1611 N N . THR B 1 69 ? -4.742 -2.389 -1.328 1 91.44 69 THR B N 1
ATOM 1612 C CA . THR B 1 69 ? -5.684 -1.72 -2.221 1 91.44 69 THR B CA 1
ATOM 1613 C C . THR B 1 69 ? -6.938 -1.296 -1.464 1 91.44 69 THR B C 1
ATOM 1615 O O . THR B 1 69 ? -7.418 -0.172 -1.626 1 91.44 69 THR B O 1
ATOM 1618 N N . THR B 1 70 ? -7.41 -2.158 -0.59 1 89.56 70 THR B N 1
ATOM 1619 C CA . THR B 1 70 ? -8.609 -1.83 0.165 1 89.56 70 THR B CA 1
ATOM 1620 C C . THR B 1 70 ? -8.352 -0.663 1.114 1 89.56 70 THR B C 1
ATOM 1622 O O . THR B 1 70 ? -9.141 0.287 1.167 1 89.56 70 THR B O 1
ATOM 1625 N N . ARG B 1 71 ? -7.297 -0.719 1.84 1 93.94 71 ARG B N 1
ATOM 1626 C CA . ARG B 1 71 ? -7.039 0.289 2.863 1 93.94 71 ARG B CA 1
ATOM 1627 C C . ARG B 1 71 ? -6.559 1.594 2.238 1 93.94 71 ARG B C 1
ATOM 1629 O O . ARG B 1 71 ? -6.906 2.68 2.711 1 93.94 71 ARG B O 1
ATOM 1636 N N . PHE B 1 72 ? -5.73 1.551 1.155 1 95.25 72 PHE B N 1
ATOM 1637 C CA . PHE B 1 72 ? -5.25 2.734 0.452 1 95.25 72 PHE B CA 1
ATOM 1638 C C . PHE B 1 72 ? -6.414 3.6 -0.011 1 95.25 72 PHE B C 1
ATOM 1640 O O . PHE B 1 72 ? -6.391 4.82 0.148 1 95.25 72 PHE B O 1
ATOM 1647 N N . PHE B 1 73 ? -7.434 2.994 -0.487 1 92.81 73 PHE B N 1
ATOM 1648 C CA . PHE B 1 73 ? -8.531 3.75 -1.081 1 92.81 73 PHE B CA 1
ATOM 1649 C C . PHE B 1 73 ? -9.531 4.184 -0.014 1 92.81 73 PHE B C 1
ATOM 1651 O O . PHE B 1 73 ? -10.57 4.766 -0.33 1 92.81 73 PHE B O 1
ATOM 1658 N N . GLU B 1 74 ? -9.219 3.98 1.205 1 94 74 GLU B N 1
ATOM 1659 C CA . GLU B 1 74 ? -10 4.543 2.305 1 94 74 GLU B CA 1
ATOM 1660 C C . GLU B 1 74 ? -9.398 5.859 2.787 1 94 74 GLU B C 1
ATOM 1662 O O . GLU B 1 74 ? -9.984 6.543 3.629 1 94 74 GLU B O 1
ATOM 1667 N N . LEU B 1 75 ? -8.297 6.27 2.293 1 94.31 75 LEU B N 1
ATOM 1668 C CA . LEU B 1 75 ? -7.738 7.59 2.553 1 94.31 75 LEU B CA 1
ATOM 1669 C C . LEU B 1 75 ? -8.672 8.688 2.049 1 94.31 75 LEU B C 1
ATOM 1671 O O . LEU B 1 75 ? -9.539 8.43 1.205 1 94.31 75 LEU B O 1
ATOM 1675 N N . PRO B 1 76 ? -8.438 9.914 2.605 1 90.12 76 PRO B N 1
ATOM 1676 C CA . PRO B 1 76 ? -9.188 11.023 2.018 1 90.12 76 PRO B CA 1
ATOM 1677 C C . PRO B 1 76 ? -8.953 11.172 0.516 1 90.12 76 PRO B C 1
ATOM 1679 O O . PRO B 1 76 ? -7.832 10.953 0.039 1 90.12 76 PRO B O 1
ATOM 1682 N N . THR B 1 77 ? -10.023 11.562 -0.173 1 86.62 77 THR B N 1
ATOM 1683 C CA . THR B 1 77 ? -10.008 11.633 -1.63 1 86.62 77 THR B CA 1
ATOM 1684 C C . THR B 1 77 ? -8.836 12.477 -2.119 1 86.62 77 THR B C 1
ATOM 1686 O O . THR B 1 77 ? -8.195 12.133 -3.115 1 86.62 77 THR B O 1
ATOM 1689 N N . GLU B 1 78 ? -8.578 13.492 -1.446 1 83.38 78 GLU B N 1
ATOM 1690 C CA . GLU B 1 78 ? -7.488 14.375 -1.855 1 83.38 78 GLU B CA 1
ATOM 1691 C C . GLU B 1 78 ? -6.145 13.648 -1.811 1 83.38 78 GLU B C 1
ATOM 1693 O O . GLU B 1 78 ? -5.277 13.883 -2.654 1 83.38 78 GLU B O 1
ATOM 1698 N N . ALA B 1 79 ? -5.977 12.852 -0.854 1 88.69 79 ALA B N 1
ATOM 1699 C CA . ALA B 1 79 ? -4.742 12.078 -0.731 1 88.69 79 ALA B CA 1
ATOM 1700 C C . ALA B 1 79 ? -4.609 11.07 -1.866 1 88.69 79 ALA B C 1
ATOM 1702 O O . ALA B 1 79 ? -3.529 10.914 -2.441 1 88.69 79 ALA B O 1
ATOM 1703 N N . ILE B 1 80 ? -5.703 10.383 -2.15 1 89.69 80 ILE B N 1
ATOM 1704 C CA . ILE B 1 80 ? -5.715 9.383 -3.215 1 89.69 80 ILE B CA 1
ATOM 1705 C C . ILE B 1 80 ? -5.398 10.047 -4.551 1 89.69 80 ILE B C 1
ATOM 1707 O O . ILE B 1 80 ? -4.539 9.578 -5.297 1 89.69 80 ILE B O 1
ATOM 1711 N N . GLN B 1 81 ? -5.992 11.172 -4.781 1 84.81 81 GLN B N 1
ATOM 1712 C CA . GLN B 1 81 ? -5.797 11.883 -6.035 1 84.81 81 GLN B CA 1
ATOM 1713 C C . GLN B 1 81 ? -4.355 12.367 -6.176 1 84.81 81 GLN B C 1
ATOM 1715 O O . GLN B 1 81 ? -3.762 12.258 -7.25 1 84.81 81 GLN B O 1
ATOM 1720 N N . ALA B 1 82 ? -3.846 12.883 -5.121 1 81.56 82 ALA B N 1
ATOM 1721 C CA . ALA B 1 82 ? -2.469 13.367 -5.141 1 81.56 82 ALA B CA 1
ATOM 1722 C C . ALA B 1 82 ? -1.484 12.227 -5.371 1 81.56 82 ALA B C 1
ATOM 1724 O O . ALA B 1 82 ? -0.459 12.406 -6.035 1 81.56 82 ALA B O 1
ATOM 1725 N N . SER B 1 83 ? -1.781 11.07 -4.852 1 88.12 83 SER B N 1
ATOM 1726 C CA . SER B 1 83 ? -0.879 9.922 -4.918 1 88.12 83 SER B CA 1
ATOM 1727 C C . SER B 1 83 ? -0.893 9.289 -6.309 1 88.12 83 SER B C 1
ATOM 1729 O O . SER B 1 83 ? 0.138 8.82 -6.789 1 88.12 83 SER B O 1
ATOM 1731 N N . LEU B 1 84 ? -2.025 9.289 -6.898 1 87.88 84 LEU B N 1
ATOM 1732 C CA . LEU B 1 84 ? -2.174 8.586 -8.164 1 87.88 84 LEU B CA 1
ATOM 1733 C C . LEU B 1 84 ? -2.133 9.555 -9.336 1 87.88 84 LEU B C 1
ATOM 1735 O O . LEU B 1 84 ? -1.97 9.148 -10.492 1 87.88 84 LEU B O 1
ATOM 1739 N N . ASN B 1 85 ? -2.229 10.805 -8.953 1 83.31 85 ASN B N 1
ATOM 1740 C CA . ASN B 1 85 ? -2.408 11.797 -10.008 1 83.31 85 ASN B CA 1
ATOM 1741 C C . ASN B 1 85 ? -3.51 11.391 -10.977 1 83.31 85 ASN B C 1
ATOM 1743 O O . ASN B 1 85 ? -3.314 11.43 -12.195 1 83.31 85 ASN B O 1
ATOM 1747 N N . PHE B 1 86 ? -4.496 10.891 -10.461 1 80.31 86 PHE B N 1
ATOM 1748 C CA . PHE B 1 86 ? -5.656 10.367 -11.172 1 80.31 86 PHE B CA 1
ATOM 1749 C C . PHE B 1 86 ? -6.926 11.086 -10.734 1 80.31 86 PHE B C 1
ATOM 1751 O O . PHE B 1 86 ? -7.152 11.289 -9.539 1 80.31 86 PHE B O 1
ATOM 1758 N N . GLU B 1 87 ? -7.648 11.656 -11.773 1 79.62 87 GLU B N 1
ATOM 1759 C CA . GLU B 1 87 ? -8.82 12.477 -11.453 1 79.62 87 GLU B CA 1
ATOM 1760 C C . GLU B 1 87 ? -10.102 11.805 -11.938 1 79.62 87 GLU B C 1
ATOM 1762 O O . GLU B 1 87 ? -10.062 10.75 -12.57 1 79.62 87 GLU B O 1
ATOM 1767 N N . GLU B 1 88 ? -11.133 12.414 -11.406 1 83.69 88 GLU B N 1
ATOM 1768 C CA . GLU B 1 88 ? -12.43 11.953 -11.891 1 83.69 88 GLU B CA 1
ATOM 1769 C C . GLU B 1 88 ? -12.555 12.133 -13.406 1 83.69 88 GLU B C 1
ATOM 1771 O O . GLU B 1 88 ? -12.016 13.086 -13.969 1 83.69 88 GLU B O 1
ATOM 1776 N N . PRO B 1 89 ? -13.312 11.141 -14.031 1 85.31 89 PRO B N 1
ATOM 1777 C CA . PRO B 1 89 ? -14.07 10.008 -13.492 1 85.31 89 PRO B CA 1
ATOM 1778 C C . PRO B 1 89 ? -13.234 8.742 -13.375 1 85.31 89 PRO B C 1
ATOM 1780 O O . PRO B 1 89 ? -13.727 7.715 -12.891 1 85.31 89 PRO B O 1
ATOM 1783 N N . ALA B 1 90 ? -12.008 8.836 -13.859 1 84.38 90 ALA B N 1
ATOM 1784 C CA . ALA B 1 90 ? -11.164 7.645 -13.891 1 84.38 90 ALA B CA 1
ATOM 1785 C C . ALA B 1 90 ? -10.961 7.074 -12.492 1 84.38 90 ALA B C 1
ATOM 1787 O O . ALA B 1 90 ? -10.961 5.855 -12.305 1 84.38 90 ALA B O 1
ATOM 1788 N N . LEU B 1 91 ? -10.844 7.914 -11.547 1 88.44 91 LEU B N 1
ATOM 1789 C CA . LEU B 1 91 ? -10.656 7.473 -10.172 1 88.44 91 LEU B CA 1
ATOM 1790 C C . LEU B 1 91 ? -11.891 6.723 -9.672 1 88.44 91 LEU B C 1
ATOM 1792 O O . LEU B 1 91 ? -11.766 5.68 -9.023 1 88.44 91 LEU B O 1
ATOM 1796 N N . GLN B 1 92 ? -13.023 7.254 -9.961 1 88.5 92 GLN B N 1
ATOM 1797 C CA . GLN B 1 92 ? -14.25 6.59 -9.547 1 88.5 92 GLN B CA 1
ATOM 1798 C C . GLN B 1 92 ? -14.375 5.211 -10.18 1 88.5 92 GLN B C 1
ATOM 1800 O O . GLN B 1 92 ? -14.812 4.258 -9.531 1 88.5 92 GLN B O 1
ATOM 1805 N N . LYS B 1 93 ? -14.023 5.109 -11.406 1 87.88 93 LYS B N 1
ATOM 1806 C CA . LYS B 1 93 ? -14.055 3.824 -12.094 1 87.88 93 LYS B CA 1
ATOM 1807 C C . LYS B 1 93 ? -13.102 2.826 -11.453 1 87.88 93 LYS B C 1
ATOM 1809 O O . LYS B 1 93 ? -13.43 1.648 -11.297 1 87.88 93 LYS B O 1
ATOM 1814 N N . LEU B 1 94 ? -11.992 3.303 -11.125 1 89.5 94 LEU B N 1
ATOM 1815 C CA . LEU B 1 94 ? -11.008 2.453 -10.477 1 89.5 94 LEU B CA 1
ATOM 1816 C C . LEU B 1 94 ? -11.531 1.946 -9.133 1 89.5 94 LEU B C 1
ATOM 1818 O O . LEU B 1 94 ? -11.469 0.747 -8.852 1 89.5 94 LEU B O 1
ATOM 1822 N N . ILE B 1 95 ? -12.102 2.854 -8.383 1 89.06 95 ILE B N 1
ATOM 1823 C CA . ILE B 1 95 ? -12.602 2.498 -7.055 1 89.06 95 ILE B CA 1
ATOM 1824 C C . ILE B 1 95 ? -13.727 1.473 -7.184 1 89.06 95 ILE B C 1
ATOM 1826 O O . ILE B 1 95 ? -13.781 0.505 -6.418 1 89.06 95 ILE B O 1
ATOM 1830 N N . GLU B 1 96 ? -14.516 1.604 -8.156 1 87.06 96 GLU B N 1
ATOM 1831 C CA . GLU B 1 96 ? -15.633 0.699 -8.383 1 87.06 96 GLU B CA 1
ATOM 1832 C C . GLU B 1 96 ? -15.156 -0.675 -8.844 1 87.06 96 GLU B C 1
ATOM 1834 O O . GLU B 1 96 ? -15.859 -1.672 -8.68 1 87.06 96 GLU B O 1
ATOM 1839 N N . SER B 1 97 ? -14.039 -0.681 -9.422 1 85.38 97 SER B N 1
ATOM 1840 C CA . SER B 1 97 ? -13.523 -1.928 -9.984 1 85.38 97 SER B CA 1
ATOM 1841 C C . SER B 1 97 ? -12.828 -2.766 -8.914 1 85.38 97 SER B C 1
ATOM 1843 O O . SER B 1 97 ? -12.578 -3.955 -9.117 1 85.38 97 SER B O 1
ATOM 1845 N N . LEU B 1 98 ? -12.5 -2.189 -7.754 1 86.44 98 LEU B N 1
ATOM 1846 C CA . LEU B 1 98 ? -11.727 -2.881 -6.723 1 86.44 98 LEU B CA 1
ATOM 1847 C C . LEU B 1 98 ? -12.477 -4.113 -6.219 1 86.44 98 LEU B C 1
ATOM 1849 O O . LEU B 1 98 ? -13.664 -4.039 -5.914 1 86.44 98 LEU B O 1
ATOM 1853 N N . PRO B 1 99 ? -11.727 -5.184 -6.203 1 81.5 99 PRO B N 1
ATOM 1854 C CA . PRO B 1 99 ? -12.352 -6.367 -5.609 1 81.5 99 PRO B CA 1
ATOM 1855 C C . PRO B 1 99 ? -12.539 -6.242 -4.098 1 81.5 99 PRO B C 1
ATOM 1857 O O . PRO B 1 99 ? -11.875 -5.422 -3.459 1 81.5 99 PRO B O 1
ATOM 1860 N N . ASP B 1 100 ? -13.43 -7.016 -3.551 1 72.5 100 ASP B N 1
ATOM 1861 C CA . ASP B 1 100 ? -13.656 -7.012 -2.107 1 72.5 100 ASP B CA 1
ATOM 1862 C C . ASP B 1 100 ? -12.438 -7.555 -1.359 1 72.5 100 ASP B C 1
ATOM 1864 O O . ASP B 1 100 ? -12.156 -7.133 -0.239 1 72.5 100 ASP B O 1
ATOM 1868 N N . ALA B 1 101 ? -11.844 -8.57 -1.976 1 68.44 101 ALA B N 1
ATOM 1869 C CA . ALA B 1 101 ? -10.641 -9.195 -1.415 1 68.44 101 ALA B CA 1
ATOM 1870 C C . ALA B 1 101 ? -9.641 -9.539 -2.512 1 68.44 101 ALA B C 1
ATOM 1872 O O . ALA B 1 101 ? -10.016 -9.734 -3.668 1 68.44 101 ALA B O 1
ATOM 1873 N N . PRO B 1 102 ? -8.312 -9.344 -2.102 1 62.09 102 PRO B N 1
ATOM 1874 C CA . PRO B 1 102 ? -7.305 -9.633 -3.125 1 62.09 102 PRO B CA 1
ATOM 1875 C C . PRO B 1 102 ? -7.531 -10.969 -3.824 1 62.09 102 PRO B C 1
ATOM 1877 O O . PRO B 1 102 ? -7.203 -11.117 -5.004 1 62.09 102 PRO B O 1
ATOM 1880 N N . ALA B 1 103 ? -8.023 -11.93 -3.176 1 56.72 103 ALA B N 1
ATOM 1881 C CA . ALA B 1 103 ? -8.203 -13.266 -3.734 1 56.72 103 ALA B CA 1
ATOM 1882 C C . ALA B 1 103 ? -9.305 -13.281 -4.785 1 56.72 103 ALA B C 1
ATOM 1884 O O . ALA B 1 103 ? -9.492 -14.281 -5.484 1 56.72 103 ALA B O 1
ATOM 1885 N N . ALA B 1 104 ? -9.914 -12.219 -4.812 1 51.84 104 ALA B N 1
ATOM 1886 C CA . ALA B 1 104 ? -11.008 -12.25 -5.777 1 51.84 104 ALA B CA 1
ATOM 1887 C C . ALA B 1 104 ? -10.484 -12.25 -7.207 1 51.84 104 ALA B C 1
ATOM 1889 O O . ALA B 1 104 ? -11.25 -12.43 -8.156 1 51.84 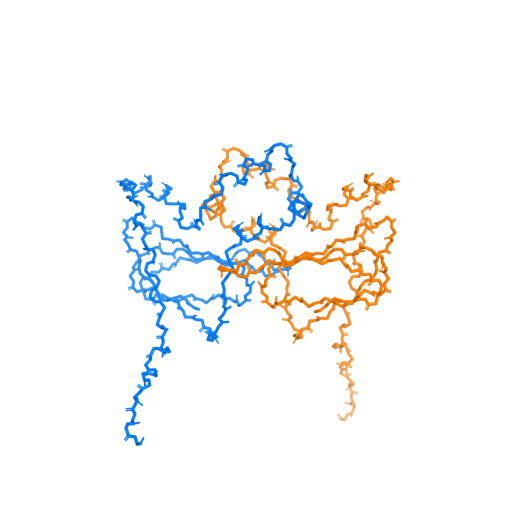104 ALA B O 1
ATOM 1890 N N . ALA B 1 105 ? -9.203 -11.82 -7.305 1 54.59 105 ALA B N 1
ATOM 1891 C CA . ALA B 1 105 ? -8.75 -11.977 -8.688 1 54.59 105 ALA B CA 1
ATOM 1892 C C . ALA B 1 105 ? -8.898 -13.43 -9.141 1 54.59 105 ALA B C 1
ATOM 1894 O O . ALA B 1 105 ? -8.109 -13.906 -9.969 1 54.59 105 ALA B O 1
ATOM 1895 N N . ARG B 1 106 ? -9.789 -14.062 -8.594 1 60.56 106 ARG B N 1
ATOM 1896 C CA . ARG B 1 106 ? -10.312 -15.414 -8.781 1 60.56 106 ARG B CA 1
ATOM 1897 C C . ARG B 1 106 ? -10.82 -15.617 -10.203 1 60.56 106 ARG B C 1
ATOM 1899 O O . ARG B 1 106 ? -10.625 -16.672 -10.789 1 60.56 106 ARG B O 1
ATOM 1906 N N . GLN B 1 107 ? -11.172 -14.477 -10.703 1 62.56 107 GLN B N 1
ATOM 1907 C CA . GLN B 1 107 ? -11.734 -14.633 -12.039 1 62.56 107 GLN B CA 1
ATOM 1908 C C . GLN B 1 107 ? -10.664 -15.055 -13.039 1 62.56 107 GLN B C 1
ATOM 1910 O O . GLN B 1 107 ? -10.906 -15.922 -13.883 1 62.56 107 GLN B O 1
ATOM 1915 N N . GLN B 1 108 ? -9.516 -14.477 -12.812 1 65.25 108 GLN B N 1
ATOM 1916 C CA . GLN B 1 108 ? -8.43 -14.828 -13.719 1 65.25 108 GLN B CA 1
ATOM 1917 C C . GLN B 1 108 ? -8.031 -16.297 -13.555 1 65.25 108 GLN B C 1
ATOM 1919 O O . GLN B 1 108 ? -7.734 -16.969 -14.539 1 65.25 108 GLN B O 1
ATOM 1924 N N . CYS B 1 109 ? -8.047 -16.641 -12.359 1 71.44 109 CYS B N 1
ATOM 1925 C CA . CYS B 1 109 ? -7.707 -18.031 -12.07 1 71.44 109 CYS B CA 1
ATOM 1926 C C . CYS B 1 109 ? -8.758 -18.969 -12.625 1 71.44 109 CYS B C 1
ATOM 1928 O O . CYS B 1 109 ? -8.422 -20 -13.219 1 71.44 109 CYS B O 1
ATOM 1930 N N . LEU B 1 110 ? -9.977 -18.609 -12.484 1 73.12 110 LEU B N 1
ATOM 1931 C CA . LEU B 1 110 ? -11.062 -19.438 -12.984 1 73.12 110 LEU B CA 1
ATOM 1932 C C . LEU B 1 110 ? -11 -19.578 -14.5 1 73.12 110 LEU B C 1
ATOM 1934 O O . LEU B 1 110 ? -11.188 -20.672 -15.047 1 73.12 110 LEU B O 1
ATOM 1938 N N . GLN B 1 111 ? -10.727 -18.547 -15.148 1 73.06 111 GLN B N 1
ATOM 1939 C CA . GLN B 1 111 ? -10.641 -18.547 -16.609 1 73.06 111 GLN B CA 1
ATOM 1940 C C . GLN B 1 111 ? -9.461 -19.391 -17.078 1 73.06 111 GLN B C 1
ATOM 1942 O O . GLN B 1 111 ? -9.602 -20.219 -17.984 1 73.06 111 GLN B O 1
ATOM 1947 N N . ARG B 1 112 ? -8.453 -19.203 -16.438 1 75.38 112 ARG B N 1
ATOM 1948 C CA . ARG B 1 112 ? -7.234 -19.922 -16.812 1 75.38 112 ARG B CA 1
ATOM 1949 C C . ARG B 1 112 ? -7.387 -21.422 -16.594 1 75.38 112 ARG B C 1
ATOM 1951 O O . ARG B 1 112 ? -6.891 -22.219 -17.391 1 75.38 112 ARG B O 1
ATOM 1958 N N . CYS B 1 113 ? -8.148 -21.781 -15.617 1 83 113 CYS B N 1
ATOM 1959 C CA . CYS B 1 113 ? -8.188 -23.188 -15.227 1 83 113 CYS B CA 1
ATOM 1960 C C . CYS B 1 113 ? -9.5 -23.828 -15.656 1 83 113 CYS B C 1
ATOM 1962 O O . CYS B 1 113 ? -9.703 -25.031 -15.453 1 83 113 CYS B O 1
ATOM 1964 N N . GLY B 1 114 ? -10.273 -23.109 -16.328 1 79.06 114 GLY B N 1
ATOM 1965 C CA . GLY B 1 114 ? -11.547 -23.641 -16.781 1 79.06 114 GLY B CA 1
ATOM 1966 C C . GLY B 1 114 ? -12.445 -24.078 -15.641 1 79.06 114 GLY B C 1
ATOM 1967 O O . GLY B 1 114 ? -13.117 -25.109 -15.727 1 79.06 114 GLY B O 1
ATOM 1968 N N . MET B 1 115 ? -12.281 -23.406 -14.5 1 73.31 115 MET B N 1
ATOM 1969 C CA . MET B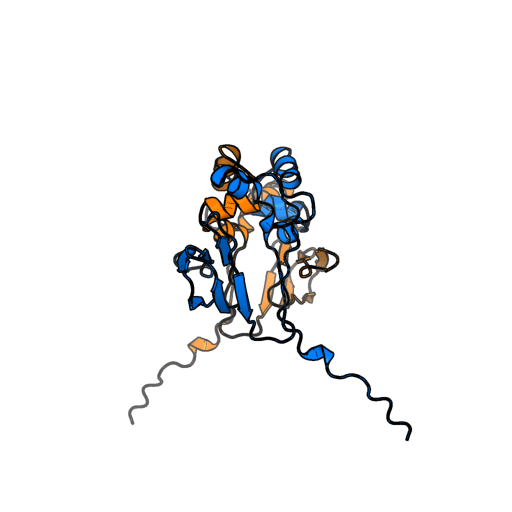 1 115 ? -13.07 -23.719 -13.312 1 73.31 115 MET B CA 1
ATOM 1970 C C . MET B 1 115 ? -14.305 -22.812 -13.234 1 73.31 115 MET B C 1
ATOM 1972 O O . MET B 1 115 ? -14.273 -21.672 -13.695 1 73.31 115 MET B O 1
ATOM 1976 N N . ALA B 1 116 ? -15.391 -23.453 -12.828 1 63.19 116 ALA B N 1
ATOM 1977 C CA . ALA B 1 116 ? -16.625 -22.703 -12.648 1 63.19 116 ALA B CA 1
ATOM 1978 C C . ALA B 1 116 ? -16.516 -21.734 -11.477 1 63.19 116 ALA B C 1
ATOM 1980 O O . ALA B 1 116 ? -15.688 -21.922 -10.586 1 63.19 116 ALA B O 1
ATOM 1981 N N . GLU B 1 117 ? -17.078 -20.484 -11.562 1 59.38 117 GLU B N 1
ATOM 1982 C CA . GLU B 1 117 ? -17.094 -19.5 -10.477 1 59.38 117 GLU B CA 1
ATOM 1983 C C . GLU B 1 117 ? -17.562 -20.141 -9.172 1 59.38 117 GLU B C 1
ATOM 1985 O O . GLU B 1 117 ? -18.578 -20.844 -9.141 1 59.38 117 GLU B O 1
ATOM 1990 N N . PRO B 1 118 ? -16.531 -20.25 -8.305 1 52.56 118 PRO B N 1
ATOM 1991 C CA . PRO B 1 118 ? -17.109 -20.797 -7.074 1 52.56 118 PRO B CA 1
ATOM 1992 C C . PRO B 1 118 ? -18.266 -19.953 -6.539 1 52.56 118 PRO B C 1
ATOM 1994 O O . PRO B 1 118 ? -18.312 -18.75 -6.793 1 52.56 118 PRO B O 1
ATOM 1997 N N . GLY B 1 119 ? -19.328 -20.547 -6.355 1 45.28 119 GLY B N 1
ATOM 1998 C CA . GLY B 1 119 ? -20.297 -19.75 -5.609 1 45.28 119 GLY B CA 1
ATOM 1999 C C . GLY B 1 119 ? -19.656 -18.906 -4.531 1 45.28 119 GLY B C 1
ATOM 2000 O O . GLY B 1 119 ? -18.438 -18.906 -4.363 1 45.28 119 GLY B O 1
ATOM 2001 N N . ASN B 1 120 ? -20.328 -17.938 -3.844 1 41.16 120 ASN B N 1
ATOM 2002 C CA . ASN B 1 120 ? -19.938 -17.062 -2.742 1 41.16 120 ASN B CA 1
ATOM 2003 C C . ASN B 1 120 ? -19.031 -17.797 -1.742 1 41.16 120 ASN B C 1
ATOM 2005 O O . ASN B 1 120 ? -18.656 -17.219 -0.717 1 41.16 120 ASN B O 1
ATOM 2009 N N . ASP B 1 121 ? -18.859 -19.062 -1.907 1 36.19 121 ASP B N 1
ATOM 2010 C CA . ASP B 1 121 ? -18.359 -19.844 -0.783 1 36.19 121 ASP B CA 1
ATOM 2011 C C . ASP B 1 121 ? -16.828 -19.875 -0.769 1 36.19 121 ASP B C 1
ATOM 2013 O O . ASP B 1 121 ? -16.234 -20.844 -0.321 1 36.19 121 ASP B O 1
ATOM 2017 N N . PHE B 1 122 ? -16.219 -19.281 -1.551 1 39.16 122 PHE B N 1
ATOM 2018 C CA . PHE B 1 122 ? -14.773 -19.391 -1.4 1 39.16 122 PHE B CA 1
ATOM 2019 C C . PHE B 1 122 ? -14.328 -18.812 -0.061 1 39.16 122 PHE B C 1
ATOM 2021 O O . PHE B 1 122 ? -14.539 -17.641 0.215 1 39.16 122 PHE B O 1
ATOM 2028 N N . SER B 1 123 ? -14.359 -19.641 1.029 1 36.53 123 SER B N 1
ATOM 2029 C CA . SER B 1 123 ? -13.82 -19.25 2.328 1 36.53 123 SER B CA 1
ATOM 2030 C C . SER B 1 123 ? -12.305 -19.438 2.375 1 36.53 123 SER B C 1
ATOM 2032 O O . SER B 1 123 ? -11.766 -20.391 1.809 1 36.53 123 SER B O 1
ATOM 2034 N N . TYR B 1 124 ? -11.609 -18.422 2.373 1 39.16 124 TYR B N 1
ATOM 2035 C CA . TYR B 1 124 ? -10.219 -18.531 2.807 1 39.16 124 TYR B CA 1
ATOM 2036 C C . TYR B 1 124 ? -10.141 -19.109 4.219 1 39.16 124 TYR B C 1
ATOM 2038 O O . TYR B 1 124 ? -10.781 -18.578 5.141 1 39.16 124 TYR B O 1
ATOM 2046 N N . ASP B 1 125 ? -10.055 -20.375 4.367 1 34.47 125 ASP B N 1
ATOM 2047 C CA . ASP B 1 125 ? -9.781 -20.922 5.695 1 34.47 125 ASP B CA 1
ATOM 2048 C C . ASP B 1 125 ? -8.352 -20.594 6.133 1 34.47 125 ASP B C 1
ATOM 2050 O O . ASP B 1 125 ? -7.391 -21.125 5.57 1 34.47 125 ASP B O 1
ATOM 2054 N N . TYR B 1 126 ? -8.195 -19.391 6.484 1 36.19 126 TYR B N 1
ATOM 2055 C CA . TYR B 1 126 ? -6.938 -19.109 7.168 1 36.19 126 TYR B CA 1
ATOM 2056 C C . TYR B 1 126 ? -6.879 -19.812 8.516 1 36.19 126 TYR B C 1
ATOM 2058 O O . TYR B 1 126 ? -7.805 -19.688 9.328 1 36.19 126 TYR B O 1
ATOM 2066 N N . THR B 1 127 ? -6.457 -20.984 8.609 1 36.5 127 THR B N 1
ATOM 2067 C CA . THR B 1 127 ? -6.199 -21.531 9.938 1 36.5 127 THR B CA 1
ATOM 2068 C C . THR B 1 127 ? -5.02 -20.812 10.594 1 36.5 127 THR B C 1
ATOM 2070 O O . THR B 1 127 ? -3.91 -20.812 10.055 1 36.5 127 THR B O 1
ATOM 2073 N N . TYR B 1 128 ? -5.359 -19.703 11.148 1 36.25 128 TYR B N 1
ATOM 2074 C CA . TYR B 1 128 ? -4.359 -19.156 12.055 1 36.25 128 TYR B CA 1
ATOM 2075 C C . TYR B 1 128 ? -4.266 -19.984 13.328 1 36.25 128 TYR B C 1
ATOM 2077 O O . TYR B 1 128 ? -5.281 -20.453 13.836 1 36.25 128 TYR B O 1
ATOM 2085 N N . ASP B 1 129 ? -3.285 -20.75 13.594 1 33.94 129 ASP B N 1
ATOM 2086 C CA . ASP B 1 129 ? -3.096 -21.359 14.898 1 33.94 129 ASP B CA 1
ATOM 2087 C C . ASP B 1 129 ? -3.148 -20.312 16.016 1 33.94 129 ASP B C 1
ATOM 2089 O O . ASP B 1 129 ? -2.309 -19.406 16.062 1 33.94 129 ASP B O 1
ATOM 2093 N N . ASP B 1 130 ? -4.336 -19.875 16.297 1 34.09 130 ASP B N 1
ATOM 2094 C CA . ASP B 1 130 ? -4.5 -19.078 17.516 1 34.09 130 ASP B CA 1
ATOM 2095 C C . ASP B 1 130 ? -4.242 -19.922 18.766 1 34.09 130 ASP B C 1
ATOM 2097 O O . ASP B 1 130 ? -5.035 -20.812 19.094 1 34.09 130 ASP B O 1
ATOM 2101 N N . ASP B 1 131 ? -3.02 -20.141 19.172 1 34.53 131 ASP B N 1
ATOM 2102 C CA . ASP B 1 131 ? -2.75 -20.75 20.484 1 34.53 131 ASP B CA 1
ATOM 2103 C C . ASP B 1 131 ? -3.412 -19.953 21.609 1 34.53 131 ASP B C 1
ATOM 2105 O O . ASP B 1 131 ? -3.213 -20.25 22.781 1 34.53 131 ASP B O 1
ATOM 2109 N N . THR B 1 132 ? -3.982 -18.812 21.422 1 35.5 132 THR B N 1
ATOM 2110 C CA . THR B 1 132 ? -4.383 -18.125 22.641 1 35.5 132 THR B CA 1
ATOM 2111 C C . THR B 1 132 ? -5.617 -18.797 23.25 1 35.5 132 THR B C 1
ATOM 2113 O O . THR B 1 132 ? -6.129 -18.344 24.281 1 35.5 132 THR B O 1
ATOM 2116 N N . LYS B 1 133 ? -6.23 -19.734 22.641 1 36.53 133 LYS B N 1
ATOM 2117 C CA . LYS B 1 133 ? -7.504 -20.062 23.266 1 36.53 133 LYS B CA 1
ATOM 2118 C C . LYS B 1 133 ? -7.285 -20.828 24.578 1 36.53 133 LYS B C 1
ATOM 2120 O O . LYS B 1 133 ? -8.242 -21.234 25.234 1 36.53 133 LYS B O 1
ATOM 2125 N N . ASP B 1 134 ? -6.129 -21.453 24.672 1 33.66 134 ASP B N 1
ATOM 2126 C CA . ASP B 1 134 ? -6.234 -22.406 25.766 1 33.66 134 ASP B CA 1
ATOM 2127 C C . ASP B 1 134 ? -6.262 -21.703 27.109 1 33.66 134 ASP B C 1
ATOM 2129 O O . ASP B 1 134 ? -6.191 -22.344 28.156 1 33.66 134 ASP B O 1
ATOM 2133 N N . SER B 1 135 ? -5.949 -20.406 27.203 1 33.62 135 SER B N 1
ATOM 2134 C CA . SER B 1 135 ? -5.93 -20.078 28.625 1 33.62 135 SER B CA 1
ATOM 2135 C C . SER B 1 135 ? -7.344 -19.938 29.188 1 33.62 135 SER B C 1
ATOM 2137 O O . SER B 1 135 ? -7.906 -18.844 29.172 1 33.62 135 SER B O 1
ATOM 2139 N N . LYS B 1 136 ? -8.25 -20.812 28.891 1 32.28 136 LYS B N 1
ATOM 2140 C CA . LYS B 1 136 ? -9.484 -20.906 29.656 1 32.28 136 LYS B CA 1
ATOM 2141 C C . LYS B 1 136 ? -9.219 -20.812 31.156 1 32.28 136 LYS B C 1
ATOM 2143 O O . LYS B 1 136 ? -8.219 -21.359 31.641 1 32.28 136 LYS B O 1
ATOM 2148 N N . ASP B 1 137 ? -9.883 -19.781 31.766 1 33.09 137 ASP B N 1
ATOM 2149 C CA . ASP B 1 137 ? -10.117 -19.594 33.188 1 33.09 137 ASP B CA 1
ATOM 2150 C C . ASP B 1 137 ? -10.445 -20.922 33.875 1 33.09 137 ASP B C 1
ATOM 2152 O O . ASP B 1 137 ? -11.484 -21.516 33.594 1 33.09 137 ASP B O 1
ATOM 2156 N N . SER B 1 138 ? -9.539 -21.844 33.844 1 34.34 138 SER B N 1
ATOM 2157 C CA . SER B 1 138 ? -9.828 -22.828 34.875 1 34.34 138 SER B CA 1
ATOM 2158 C C . SER B 1 138 ? -10.227 -22.172 36.188 1 34.34 138 SER B C 1
ATOM 2160 O O . SER B 1 138 ? -9.438 -21.453 36.781 1 34.34 138 SER B O 1
ATOM 2162 N N . GLY B 1 139 ? -11.539 -21.703 36.375 1 31 139 GLY B N 1
ATOM 2163 C CA . GLY B 1 139 ? -12.219 -21.5 37.625 1 31 139 GLY B CA 1
ATOM 2164 C C . GLY B 1 139 ? -11.758 -22.469 38.719 1 31 139 GLY B C 1
ATOM 2165 O O . GLY B 1 139 ? -12.102 -23.656 38.688 1 31 139 GLY B O 1
ATOM 2166 N N . ASP B 1 140 ? -10.484 -22.609 38.969 1 29.88 140 ASP B N 1
ATOM 2167 C CA . ASP B 1 140 ? -10.203 -23.266 40.219 1 29.88 140 ASP B CA 1
ATOM 2168 C C . ASP B 1 140 ? -10.945 -22.594 41.375 1 29.88 140 ASP B C 1
ATOM 2170 O O . ASP B 1 140 ? -10.984 -21.359 41.469 1 29.88 140 ASP B O 1
ATOM 2174 N N . GLU B 1 141 ? -12 -23.281 41.938 1 31.55 141 GLU B N 1
ATOM 2175 C CA . GLU B 1 141 ? -12.695 -23.281 43.219 1 31.55 141 GLU B CA 1
ATOM 2176 C C . GLU B 1 141 ? -11.703 -23.156 44.375 1 31.55 141 GLU B C 1
ATOM 2178 O O . GLU B 1 141 ? -12.109 -23.094 45.531 1 31.55 141 GLU B O 1
ATOM 2183 N N . TYR B 1 142 ? -10.617 -22.359 44.188 1 26.98 142 TYR B N 1
ATOM 2184 C CA . TYR B 1 142 ? -10.172 -22.094 45.562 1 26.98 142 TYR B CA 1
ATOM 2185 C C . TYR B 1 142 ? -10.961 -20.953 46.188 1 26.98 142 TYR B C 1
ATOM 2187 O O . TYR B 1 142 ? -11.461 -20.078 45.469 1 26.98 142 TYR B O 1
#

Organism: Ectocarpus siliculosus (NCBI:txid2880)

Sequence (284 aa):
MLYVIKGEQVRVAFVEENGGEGAVVNDLAQGDVAFFPQGLIHYQQNLDCEPATFLAALNNDDPGAVTITTRFFELPTEAIQASLNFEEPALQKLIESLPDAPAAARQQCLQRCGMAEPGNDFSYDYTYDDDTKDSKDSGDEYMLYVIKGEQVRVAFVEENGGEGAVVNDLAQGDVAFFPQGLIHYQQNLDCEPATFLAALNNDDPGAVTITTRFFELPTEAIQASLNFEEPALQKLIESLPDAPAAARQQCLQRCGMAEPGNDFSYDYTYDDDTKDSKDSGDEY

InterPro domains:
  IPR001929 Germin [PR00325] (26-46)
  IPR001929 Germin [PR00325] (59-74)
  IPR006045 Cupin 1 [PF00190] (1-88)
  IPR011051 RmlC-like cupin domain superfamily [SSF51182] (2-100)
  IPR014710 RmlC-like jelly roll fold [G3DSA:2.60.120.10] (1-116)

Nearest PDB structures (foldseek):
  5u58-assembly1_D  TM=7.787E-01  e=1.424E-02  Pseudomonas syringae
  6xwv-assembly1_A  TM=8.875E-01  e=3.633E-01  Drosophila melanogaster
  1ff4-assembly1_A  TM=4.615E-01  e=6.788E+00  Dendroaspis angusticeps
  6xwv-assembly1_A  TM=8.983E-01  e=3.607E-01  Drosophila melanogaster
  3bb6-assembly1_C  TM=5.849E-01  e=5.226E-01  Escherichia coli K-12

Radius of gyration: 22.46 Å; Cα contacts (8 Å, |Δi|>4): 418; chains: 2; bounding box: 69×59×67 Å

Secondary structure (DSSP, 8-state):
-EEEEE-S-EEEEEEPPTTS--EEEEEE-TT-EE---TT--EEEEE-SSS--EEEE--SSSS-----HHHHHTTS-HHHHHHHHT--TTHHHHHHHH--SSGGGTHHHHHHHHT-----TT---------GGGG--------/-EEEEE-S-EEEEEEPPTTS--EEEEEE-TT-EE---TT--EEEEE-SSS--EEEE--SSSS-----HHHHHTTS-HHHHHHHHT--TTHHHHHHHH--SSGGGTHHHHHHHHT-----TT---------GGGG--------